Protein AF-0000000076756566 (afdb_homodimer)

Structure (mmCIF, N/CA/C/O backbone):
data_AF-0000000076756566-model_v1
#
loop_
_entity.id
_entity.type
_entity.pdbx_description
1 polymer 'Cu(I)-responsive transcriptional regulator'
#
loop_
_atom_site.group_PDB
_atom_site.id
_atom_site.type_symbol
_atom_site.label_atom_id
_atom_site.label_alt_id
_atom_site.label_comp_id
_atom_site.label_asym_id
_atom_site.label_entity_id
_atom_site.label_seq_id
_atom_site.pdbx_PDB_ins_code
_atom_site.Cartn_x
_atom_site.Cartn_y
_atom_site.Cartn_z
_atom_site.occupancy
_atom_site.B_iso_or_equiv
_atom_site.auth_seq_id
_atom_site.auth_comp_id
_atom_site.auth_asym_id
_atom_site.auth_atom_id
_atom_site.pdbx_PDB_model_num
ATOM 1 N N . MET A 1 1 ? 11.523 35.594 0.842 1 83.88 1 MET A N 1
ATOM 2 C CA . MET A 1 1 ? 10.742 34.562 0.164 1 83.88 1 MET A CA 1
ATOM 3 C C . MET A 1 1 ? 11.648 33.625 -0.613 1 83.88 1 MET A C 1
ATOM 5 O O . MET A 1 1 ? 12.75 34 -1.021 1 83.88 1 MET A O 1
ATOM 9 N N . MET A 1 2 ? 11.312 32.375 -0.542 1 88.62 2 MET A N 1
ATOM 10 C CA . MET A 1 2 ? 12.18 31.344 -1.085 1 88.62 2 MET A CA 1
ATOM 11 C C . MET A 1 2 ? 11.664 30.859 -2.436 1 88.62 2 MET A C 1
ATOM 13 O O . MET A 1 2 ? 10.461 30.922 -2.703 1 88.62 2 MET A O 1
ATOM 17 N N . ASN A 1 3 ? 12.625 30.5 -3.262 1 90.81 3 ASN A N 1
ATOM 18 C CA . ASN A 1 3 ? 12.211 29.797 -4.465 1 90.81 3 ASN A CA 1
ATOM 19 C C . ASN A 1 3 ? 11.953 28.312 -4.18 1 90.81 3 ASN A C 1
ATOM 21 O O . ASN A 1 3 ? 12.109 27.859 -3.047 1 90.81 3 ASN A O 1
ATOM 25 N N . ILE A 1 4 ? 11.57 27.594 -5.301 1 92.31 4 ILE A N 1
ATOM 26 C CA . ILE A 1 4 ? 11.102 26.219 -5.09 1 92.31 4 ILE A CA 1
ATOM 27 C C . ILE A 1 4 ? 12.258 25.344 -4.625 1 92.31 4 ILE A C 1
ATOM 29 O O . ILE A 1 4 ? 12.07 24.438 -3.811 1 92.31 4 ILE A O 1
ATOM 33 N N . SER A 1 5 ? 13.375 25.625 -5.137 1 95.12 5 SER A N 1
ATOM 34 C CA . SER A 1 5 ? 14.531 24.828 -4.742 1 95.12 5 SER A CA 1
ATOM 35 C C . SER A 1 5 ? 14.875 25.047 -3.271 1 95.12 5 SER A C 1
ATOM 37 O O . SER A 1 5 ? 15.195 24.094 -2.561 1 95.12 5 SER A O 1
ATOM 39 N N . GLN A 1 6 ? 14.836 26.172 -2.85 1 95.38 6 GLN A N 1
ATOM 40 C CA . GLN A 1 6 ? 15.086 26.516 -1.451 1 95.38 6 GLN A CA 1
ATOM 41 C C . GLN A 1 6 ? 14 25.938 -0.547 1 95.38 6 GLN A C 1
ATOM 43 O O . GLN A 1 6 ? 14.305 25.391 0.517 1 95.38 6 GLN A O 1
ATOM 48 N N . ALA A 1 7 ? 12.812 26.062 -0.962 1 94.56 7 ALA A N 1
ATOM 49 C CA . ALA A 1 7 ? 11.695 25.5 -0.208 1 94.56 7 ALA A CA 1
ATOM 50 C C . ALA A 1 7 ? 11.828 23.984 -0.07 1 94.56 7 ALA A C 1
ATOM 52 O O . ALA A 1 7 ? 11.539 23.422 0.989 1 94.56 7 ALA A O 1
ATOM 53 N N . ALA A 1 8 ? 12.297 23.344 -1.143 1 96.69 8 ALA A N 1
ATOM 54 C CA . ALA A 1 8 ? 12.516 21.906 -1.129 1 96.69 8 ALA A CA 1
ATOM 55 C C . ALA A 1 8 ? 13.562 21.516 -0.093 1 96.69 8 ALA A C 1
ATOM 57 O O . ALA A 1 8 ? 13.336 20.625 0.734 1 96.69 8 ALA A O 1
ATOM 58 N N . ALA A 1 9 ? 14.617 22.188 -0.07 1 96.31 9 ALA A N 1
ATOM 59 C CA . ALA A 1 9 ? 15.719 21.922 0.854 1 96.31 9 ALA A CA 1
ATOM 60 C C . ALA A 1 9 ? 15.273 22.109 2.301 1 96.31 9 ALA A C 1
ATOM 62 O O . ALA A 1 9 ? 15.602 21.297 3.17 1 96.31 9 ALA A O 1
ATOM 63 N N . GLU A 1 10 ? 14.523 23.078 2.504 1 94.88 10 GLU A N 1
ATOM 64 C CA . GLU A 1 10 ? 14.125 23.422 3.865 1 94.88 10 GLU A CA 1
ATOM 65 C C . GLU A 1 10 ? 13.016 22.5 4.371 1 94.88 10 GLU A C 1
ATOM 67 O O . GLU A 1 10 ? 12.938 22.219 5.566 1 94.88 10 GLU A O 1
ATOM 72 N N . SER A 1 11 ? 12.203 22.078 3.523 1 95.12 11 SER A N 1
ATOM 73 C CA . SER A 1 11 ? 11.039 21.297 3.928 1 95.12 11 SER A CA 1
ATOM 74 C C . SER A 1 11 ? 11.352 19.797 3.91 1 95.12 11 SER A C 1
ATOM 76 O O . SER A 1 11 ? 10.602 19 4.461 1 95.12 11 SER A O 1
ATOM 78 N N . GLY A 1 12 ? 12.398 19.375 3.186 1 95.88 12 GLY A N 1
ATOM 79 C CA . GLY A 1 12 ? 12.727 17.969 3.045 1 95.88 12 GLY A CA 1
ATOM 80 C C . GLY A 1 12 ? 11.93 17.281 1.956 1 95.88 12 GLY A C 1
ATOM 81 O O . GLY A 1 12 ? 11.789 16.047 1.96 1 95.88 12 GLY A O 1
ATOM 82 N N . LEU A 1 13 ? 11.328 18.125 1.08 1 97.31 13 LEU A N 1
ATOM 83 C CA . LEU A 1 13 ? 10.562 17.609 -0.052 1 97.31 13 LEU A CA 1
ATOM 84 C C . LEU A 1 13 ? 11.273 17.906 -1.367 1 97.31 13 LEU A C 1
ATOM 86 O O . LEU A 1 13 ? 12.109 18.797 -1.437 1 97.31 13 LEU A O 1
ATOM 90 N N . SER A 1 14 ? 10.898 17.219 -2.285 1 97.56 14 SER A N 1
ATOM 91 C CA . SER A 1 14 ? 11.398 17.547 -3.613 1 97.56 14 SER A CA 1
ATOM 92 C C . SER A 1 14 ? 10.562 18.656 -4.254 1 97.56 14 SER A C 1
ATOM 94 O O . SER A 1 14 ? 9.414 18.875 -3.867 1 97.56 14 SER A O 1
ATOM 96 N N . ALA A 1 15 ? 11.172 19.281 -5.23 1 95.5 15 ALA A N 1
ATOM 97 C CA . ALA A 1 15 ? 10.43 20.281 -5.996 1 95.5 15 ALA A CA 1
ATOM 98 C C . ALA A 1 15 ? 9.195 19.672 -6.641 1 95.5 15 ALA A C 1
ATOM 100 O O . ALA A 1 15 ? 8.141 20.297 -6.699 1 95.5 15 ALA A O 1
ATOM 101 N N . LYS A 1 16 ? 9.367 18.484 -7.117 1 96.81 16 LYS A N 1
ATOM 102 C CA . LYS A 1 16 ? 8.242 17.781 -7.738 1 96.81 16 LYS A CA 1
ATOM 103 C C . LYS A 1 16 ? 7.102 17.594 -6.746 1 96.81 16 LYS A C 1
ATOM 105 O O . LYS A 1 16 ? 5.934 17.812 -7.078 1 96.81 16 LYS A O 1
ATOM 110 N N . GLN A 1 17 ? 7.469 17.188 -5.605 1 96.69 17 GLN A N 1
ATOM 111 C CA . GLN A 1 17 ? 6.457 16.984 -4.574 1 96.69 17 GLN A CA 1
ATOM 112 C C . GLN A 1 17 ? 5.73 18.281 -4.254 1 96.69 17 GLN A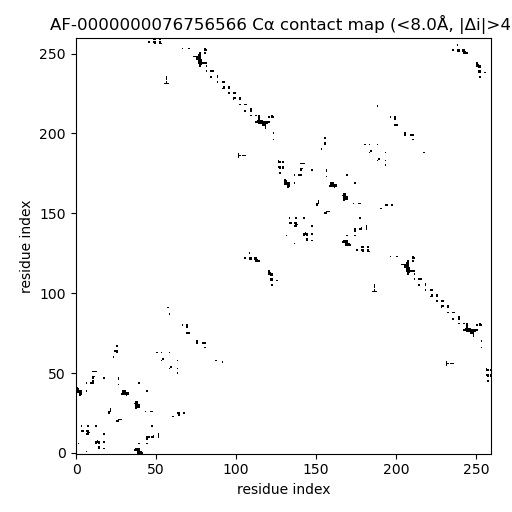 C 1
ATOM 114 O O . GLN A 1 17 ? 4.504 18.297 -4.125 1 96.69 17 GLN A O 1
ATOM 119 N N . ILE A 1 18 ? 6.438 19.297 -4.094 1 95.5 18 ILE A N 1
ATOM 120 C CA . ILE A 1 18 ? 5.863 20.594 -3.779 1 95.5 18 ILE A CA 1
ATOM 121 C C . ILE A 1 18 ? 4.887 21.016 -4.879 1 95.5 18 ILE A C 1
ATOM 123 O O . ILE A 1 18 ? 3.77 21.453 -4.594 1 95.5 18 ILE A O 1
ATOM 127 N N . ARG A 1 19 ? 5.234 20.844 -6.148 1 93 19 ARG A N 1
ATOM 128 C CA . ARG A 1 19 ? 4.367 21.172 -7.273 1 93 19 ARG A CA 1
ATOM 129 C C . ARG A 1 19 ? 3.119 20.297 -7.273 1 93 19 ARG A C 1
ATOM 131 O O . ARG A 1 19 ? 2.025 20.766 -7.594 1 93 19 ARG A O 1
ATOM 138 N N . ASP A 1 20 ? 3.316 19.094 -6.902 1 94.88 20 ASP A N 1
ATOM 139 C CA . ASP A 1 20 ? 2.186 18.172 -6.828 1 94.88 20 ASP A CA 1
ATOM 140 C C . ASP A 1 20 ? 1.179 18.625 -5.773 1 94.88 20 ASP A C 1
ATOM 142 O O . ASP A 1 20 ? -0.032 18.562 -5.996 1 94.88 20 ASP A O 1
ATOM 146 N N . TYR A 1 21 ? 1.755 19.062 -4.641 1 95.38 21 TYR A N 1
ATOM 147 C CA . TYR A 1 21 ? 0.868 19.516 -3.574 1 95.38 21 TYR A CA 1
ATOM 148 C C . TYR A 1 21 ? 0.136 20.781 -3.979 1 95.38 21 TYR A C 1
ATOM 150 O O . TYR A 1 21 ? -1.022 20.984 -3.607 1 95.38 21 TYR A O 1
ATOM 158 N N . GLU A 1 22 ? 0.792 21.641 -4.719 1 91.38 22 GLU A N 1
ATOM 159 C CA . GLU A 1 22 ? 0.146 22.828 -5.258 1 91.38 22 GLU A CA 1
ATOM 160 C C . GLU A 1 22 ? -0.96 22.453 -6.242 1 91.38 22 GLU A C 1
ATOM 162 O O . GLU A 1 22 ? -2.059 23.016 -6.188 1 91.38 22 GLU A O 1
ATOM 167 N N . LYS A 1 23 ? -0.615 21.547 -7.066 1 91.69 23 LYS A N 1
ATOM 168 C CA . LYS A 1 23 ? -1.575 21.094 -8.07 1 91.69 23 LYS A CA 1
ATOM 169 C C . LYS A 1 23 ? -2.828 20.516 -7.41 1 91.69 23 LYS A C 1
ATOM 171 O O . LYS A 1 23 ? -3.936 20.688 -7.926 1 91.69 23 LYS A O 1
ATOM 176 N N . HIS A 1 24 ? -2.684 19.953 -6.227 1 93.81 24 HIS A N 1
ATOM 177 C CA . HIS A 1 24 ? -3.799 19.312 -5.531 1 93.81 24 HIS A CA 1
ATOM 178 C C . HIS A 1 24 ? -4.5 20.312 -4.605 1 93.81 24 HIS A C 1
ATOM 180 O O . HIS A 1 24 ? -5.379 19.922 -3.828 1 93.81 24 HIS A O 1
ATOM 186 N N . GLY A 1 25 ? -4.031 21.516 -4.586 1 91.75 25 GLY A N 1
ATOM 187 C CA . GLY A 1 25 ? -4.715 22.562 -3.865 1 91.75 25 GLY A CA 1
ATOM 188 C C . GLY A 1 25 ? -4.348 22.625 -2.395 1 91.75 25 GLY A C 1
ATOM 189 O O . GLY A 1 25 ? -5.066 23.219 -1.593 1 91.75 25 GLY A O 1
ATOM 190 N N . LEU A 1 26 ? -3.258 22 -2.018 1 94.44 26 LEU A N 1
ATOM 191 C CA . LEU A 1 26 ? -2.875 21.938 -0.611 1 94.44 26 LEU A CA 1
ATOM 192 C C . LEU A 1 26 ? -2.031 23.156 -0.223 1 94.44 26 LEU A C 1
ATOM 194 O O . LEU A 1 26 ? -1.858 23.438 0.963 1 94.44 26 LEU A O 1
ATOM 198 N N . LEU A 1 27 ? -1.466 23.828 -1.231 1 89.38 27 LEU A N 1
ATOM 199 C CA . LEU A 1 27 ? -0.747 25.078 -1.03 1 89.38 27 LEU A CA 1
ATOM 200 C C . LEU A 1 27 ? -1.422 26.219 -1.784 1 89.38 27 LEU A C 1
ATOM 202 O O . LEU A 1 27 ? -1.962 26.016 -2.873 1 89.38 27 LEU A O 1
ATOM 206 N N . ALA A 1 28 ? -1.553 27.312 -1.097 1 77 28 ALA A N 1
ATOM 207 C CA . ALA A 1 28 ? -2.1 28.469 -1.8 1 77 28 ALA A CA 1
ATOM 208 C C . ALA A 1 28 ? -1.213 28.875 -2.975 1 77 28 ALA A C 1
ATOM 210 O O . ALA A 1 28 ? 0.009 28.719 -2.918 1 77 28 ALA A O 1
ATOM 211 N N . PRO A 1 29 ? -2.018 29.188 -4.105 1 66.62 29 PRO A N 1
ATOM 212 C CA . PRO A 1 29 ? -1.178 29.703 -5.188 1 66.62 29 PRO A CA 1
ATOM 213 C C . PRO A 1 29 ? -0.227 30.797 -4.723 1 66.62 29 PRO A C 1
ATOM 215 O O . PRO A 1 29 ? -0.619 31.672 -3.939 1 66.62 29 PRO A O 1
ATOM 218 N N . ALA A 1 30 ? 1.016 30.438 -4.512 1 60.66 30 ALA A N 1
ATOM 219 C CA . ALA A 1 30 ? 2.014 31.406 -4.066 1 60.66 30 ALA A CA 1
ATOM 220 C C . ALA A 1 30 ? 1.948 32.688 -4.895 1 60.66 30 ALA A C 1
ATOM 222 O O . ALA A 1 30 ? 1.526 32.656 -6.055 1 60.66 30 ALA A O 1
ATOM 223 N N . ALA A 1 31 ? 2.191 33.781 -4.168 1 65.44 31 ALA A N 1
ATOM 224 C CA . ALA A 1 31 ? 2.41 35.062 -4.863 1 65.44 31 ALA A CA 1
ATOM 225 C C . ALA A 1 31 ? 3.5 34.938 -5.922 1 65.44 31 ALA A C 1
ATOM 227 O O . ALA A 1 31 ? 4.438 34.125 -5.762 1 65.44 31 ALA A O 1
ATOM 228 N N . ARG A 1 32 ? 3.068 35.125 -7.188 1 67.25 32 ARG A N 1
ATOM 229 C CA . ARG A 1 32 ? 4.055 35.094 -8.266 1 67.25 32 ARG A CA 1
ATOM 230 C C . ARG A 1 32 ? 4.945 36.344 -8.211 1 67.25 32 ARG A C 1
ATOM 232 O O . ARG A 1 32 ? 4.488 37.406 -7.832 1 67.25 32 ARG A O 1
ATOM 239 N N . SER A 1 33 ? 6.188 36.125 -8.211 1 68.56 33 SER A N 1
ATOM 240 C CA . SER A 1 33 ? 7.109 37.25 -8.297 1 68.56 33 SER A CA 1
ATOM 241 C C . SER A 1 33 ? 6.855 38.094 -9.547 1 68.56 33 SER A C 1
ATOM 243 O O . SER A 1 33 ? 6.043 37.719 -10.398 1 68.56 33 SER A O 1
ATOM 245 N N . GLU A 1 34 ? 7.531 39.219 -9.547 1 71.12 34 GLU A N 1
ATOM 246 C CA . GLU A 1 34 ? 7.469 40.094 -10.719 1 71.12 34 GLU A CA 1
ATOM 247 C C . GLU A 1 34 ? 7.844 39.344 -11.992 1 71.12 34 GLU A C 1
ATOM 249 O O . GLU A 1 34 ? 7.316 39.625 -13.062 1 71.12 34 GLU A O 1
ATOM 254 N N . ALA A 1 35 ? 8.672 38.344 -11.828 1 73.94 35 ALA A N 1
ATOM 255 C CA . ALA A 1 35 ? 9.164 37.594 -12.977 1 73.94 35 ALA A CA 1
ATOM 256 C C . ALA A 1 35 ? 8.266 36.406 -13.273 1 73.94 35 ALA A C 1
ATOM 258 O O . ALA A 1 35 ? 8.508 35.656 -14.219 1 73.94 35 ALA A O 1
ATOM 259 N N . GLY A 1 36 ? 7.352 36.188 -12.398 1 75.56 36 GLY A N 1
ATOM 260 C CA . GLY A 1 36 ? 6.371 35.156 -12.672 1 75.56 36 GLY A CA 1
ATOM 261 C C . GLY A 1 36 ? 6.656 33.844 -11.938 1 75.56 36 GLY A C 1
ATOM 262 O O . GLY A 1 36 ? 6.078 32.812 -12.258 1 75.56 36 GLY A O 1
ATOM 263 N N . TYR A 1 37 ? 7.676 34 -11.055 1 79.12 37 TYR A N 1
ATOM 264 C CA . TYR A 1 37 ? 8.008 32.75 -10.344 1 79.12 37 TYR A CA 1
ATOM 265 C C . TYR A 1 37 ? 7.305 32.719 -8.992 1 79.12 37 TYR A C 1
ATOM 267 O O . TYR A 1 37 ? 7.18 33.719 -8.312 1 79.12 37 TYR A O 1
ATOM 275 N N . ARG A 1 38 ? 6.93 31.453 -8.672 1 83.56 38 ARG A N 1
ATOM 276 C CA . ARG A 1 38 ? 6.293 31.281 -7.367 1 83.56 38 ARG A CA 1
ATOM 277 C C . ARG A 1 38 ? 7.297 31.469 -6.238 1 83.56 38 ARG A C 1
ATOM 279 O O . ARG A 1 38 ? 8.453 31.047 -6.348 1 83.56 38 ARG A O 1
ATOM 286 N N . ARG A 1 39 ? 6.859 32.312 -5.211 1 88.75 39 ARG A N 1
ATOM 287 C CA . ARG A 1 39 ? 7.672 32.469 -4.012 1 88.75 39 ARG A CA 1
ATOM 288 C C . ARG A 1 39 ? 6.977 31.875 -2.791 1 88.75 39 ARG A C 1
ATOM 290 O O . ARG A 1 39 ? 5.754 31.953 -2.664 1 88.75 39 ARG A O 1
ATOM 297 N N . TYR A 1 40 ? 7.852 31.297 -1.927 1 92.12 40 TYR A N 1
ATOM 298 C CA . TYR A 1 40 ? 7.359 30.625 -0.729 1 92.12 40 TYR A CA 1
ATOM 299 C C . TYR A 1 40 ? 7.789 31.359 0.529 1 92.12 40 TYR A C 1
ATOM 301 O O . TYR A 1 40 ? 8.977 31.672 0.705 1 92.12 40 TYR A O 1
ATOM 309 N N . GLY A 1 41 ? 6.793 31.672 1.377 1 91 41 GLY A N 1
ATOM 310 C CA . GLY A 1 41 ? 7.078 32.281 2.658 1 91 41 GLY A CA 1
ATOM 311 C C . GLY A 1 41 ? 7.137 31.297 3.807 1 91 41 GLY A C 1
ATOM 312 O O . GLY A 1 41 ? 7.105 30.094 3.59 1 91 41 GLY A O 1
ATOM 313 N N . GLN A 1 42 ? 7.301 31.781 4.992 1 91.62 42 GLN A N 1
ATOM 314 C CA . GLN A 1 42 ? 7.418 30.953 6.184 1 91.62 42 GLN A CA 1
ATOM 315 C C . GLN A 1 42 ? 6.145 30.141 6.414 1 91.62 42 GLN A C 1
ATOM 317 O O . GLN A 1 42 ? 6.203 29 6.871 1 91.62 42 GLN A O 1
ATOM 322 N N . ALA A 1 43 ? 5.074 30.734 6.145 1 90.5 43 ALA A N 1
ATOM 323 C CA . ALA A 1 43 ? 3.805 30.016 6.305 1 90.5 43 ALA A CA 1
ATOM 324 C C . ALA A 1 43 ? 3.711 28.844 5.344 1 90.5 43 ALA A C 1
ATOM 326 O O . ALA A 1 43 ? 3.172 27.781 5.691 1 90.5 43 ALA A O 1
ATOM 327 N N . ASP A 1 44 ? 4.215 29.047 4.145 1 92.12 44 ASP A N 1
ATOM 328 C CA . ASP A 1 44 ? 4.242 27.969 3.166 1 92.12 44 ASP A CA 1
ATOM 329 C C . ASP A 1 44 ? 5.141 26.828 3.635 1 92.12 44 ASP A C 1
ATOM 331 O O . ASP A 1 44 ? 4.801 25.656 3.473 1 92.12 44 ASP A O 1
ATOM 335 N N . LEU A 1 45 ? 6.273 27.188 4.152 1 93.5 45 LEU A N 1
ATOM 336 C CA . LEU A 1 45 ? 7.211 26.188 4.633 1 93.5 45 LEU A CA 1
ATOM 337 C C . LEU A 1 45 ? 6.598 25.375 5.766 1 93.5 45 LEU A C 1
ATOM 339 O O . LEU A 1 45 ? 6.75 24.141 5.812 1 93.5 45 LEU A O 1
ATOM 343 N N . ALA A 1 46 ? 5.973 26.047 6.641 1 93.44 46 ALA A N 1
ATOM 344 C CA . ALA A 1 46 ? 5.305 25.359 7.742 1 93.44 46 ALA A CA 1
ATOM 345 C C . ALA A 1 46 ? 4.25 24.391 7.223 1 93.44 46 ALA A C 1
ATOM 347 O O . ALA A 1 46 ? 4.137 23.266 7.715 1 93.44 46 ALA A O 1
ATOM 348 N N . ARG A 1 47 ? 3.521 24.844 6.27 1 94.75 47 ARG A N 1
ATOM 349 C CA . ARG A 1 47 ? 2.484 24.016 5.664 1 94.75 47 ARG A CA 1
ATOM 350 C C . ARG A 1 47 ? 3.092 22.797 4.973 1 94.75 47 ARG A C 1
ATOM 352 O O . ARG A 1 47 ? 2.574 21.688 5.09 1 94.75 47 ARG A O 1
ATOM 359 N N . LEU A 1 48 ? 4.207 23.016 4.309 1 95.5 48 LEU A N 1
ATOM 360 C CA . LEU A 1 48 ? 4.895 21.922 3.635 1 95.5 48 LEU A CA 1
ATOM 361 C C . LEU A 1 48 ? 5.406 20.906 4.645 1 95.5 48 LEU A C 1
ATOM 363 O O . LEU A 1 48 ? 5.316 19.688 4.406 1 95.5 48 LEU A O 1
ATOM 367 N N . ARG A 1 49 ? 5.918 21.297 5.742 1 95.94 49 ARG A N 1
ATOM 368 C CA . ARG A 1 49 ? 6.375 20.375 6.785 1 95.94 49 ARG A CA 1
ATOM 369 C C . ARG A 1 49 ? 5.207 19.594 7.371 1 95.94 49 ARG A C 1
ATOM 371 O O . ARG A 1 49 ? 5.332 18.391 7.633 1 95.94 49 ARG A O 1
ATOM 378 N N . PHE A 1 50 ? 4.129 20.328 7.527 1 96.38 50 PHE A N 1
ATOM 379 C CA . PHE A 1 50 ? 2.912 19.672 8 1 96.38 50 PHE A CA 1
ATOM 380 C C . PHE A 1 50 ? 2.486 18.562 7.051 1 96.38 50 PHE A C 1
ATOM 382 O O . PHE A 1 50 ? 2.229 17.438 7.48 1 96.38 50 PHE A O 1
ATOM 389 N N . ILE A 1 51 ? 2.449 18.828 5.777 1 96.94 51 ILE A N 1
ATOM 390 C CA . ILE A 1 51 ? 2.039 17.875 4.754 1 96.94 51 ILE A CA 1
ATOM 391 C C . ILE A 1 51 ? 3.004 16.688 4.738 1 96.94 51 ILE A C 1
ATOM 393 O O . ILE A 1 51 ? 2.578 15.539 4.68 1 96.94 51 ILE A O 1
ATOM 397 N N . ARG A 1 52 ? 4.273 16.984 4.797 1 96.88 52 ARG A N 1
ATOM 398 C CA . ARG A 1 52 ? 5.285 15.938 4.801 1 96.88 52 ARG A CA 1
ATOM 399 C C . ARG A 1 52 ? 5.078 14.977 5.969 1 96.88 52 ARG A C 1
ATOM 401 O O . ARG A 1 52 ? 5.09 13.758 5.789 1 96.88 52 ARG A O 1
ATOM 408 N N . HIS A 1 53 ? 4.855 15.539 7.145 1 96.75 53 HIS A N 1
ATOM 409 C CA . HIS A 1 53 ? 4.676 14.719 8.336 1 96.75 53 HIS A CA 1
ATOM 410 C C . HIS A 1 53 ? 3.381 13.922 8.258 1 96.75 53 HIS A C 1
ATOM 412 O O . HIS A 1 53 ? 3.352 12.742 8.617 1 96.75 53 HIS A O 1
ATOM 418 N N . ALA A 1 54 ? 2.363 14.539 7.801 1 97.81 54 ALA A N 1
ATOM 419 C CA . ALA A 1 54 ? 1.087 13.852 7.625 1 97.81 54 ALA A CA 1
ATOM 420 C C . ALA A 1 54 ? 1.227 12.664 6.672 1 97.81 54 ALA A C 1
ATOM 422 O O . ALA A 1 54 ? 0.682 11.586 6.926 1 97.81 54 ALA A O 1
ATOM 423 N N . ARG A 1 55 ? 2.021 12.875 5.617 1 97 55 ARG A N 1
ATOM 424 C CA . ARG A 1 55 ? 2.279 11.797 4.664 1 97 55 ARG A CA 1
ATOM 425 C C . ARG A 1 55 ? 3.082 10.672 5.316 1 97 55 ARG A C 1
ATOM 427 O O . ARG A 1 55 ? 2.848 9.492 5.039 1 97 55 ARG A O 1
ATOM 434 N N . GLU A 1 56 ? 3.943 11.055 6.121 1 96.81 56 GLU A N 1
ATOM 435 C CA . GLU A 1 56 ? 4.797 10.07 6.777 1 96.81 56 GLU A CA 1
ATOM 436 C C . GLU A 1 56 ? 3.98 9.133 7.664 1 96.81 56 GLU A C 1
ATOM 438 O O . GLU A 1 56 ? 4.32 7.957 7.816 1 96.81 56 GLU A O 1
ATOM 443 N N . VAL A 1 57 ? 2.857 9.742 8.18 1 97.81 57 VAL A N 1
ATOM 444 C CA . VAL A 1 57 ? 2.045 8.906 9.055 1 97.81 57 VAL A CA 1
ATOM 445 C C . VAL A 1 57 ? 0.843 8.367 8.281 1 97.81 57 VAL A C 1
ATOM 447 O O . VAL A 1 57 ? -0.113 7.867 8.875 1 97.81 57 VAL A O 1
ATOM 450 N N . GLY A 1 58 ? 0.763 8.555 7.035 1 97.69 58 GLY A N 1
ATOM 451 C CA . GLY A 1 58 ? -0.056 7.707 6.184 1 97.69 58 GLY A CA 1
ATOM 452 C C . GLY A 1 58 ? -1.309 8.398 5.68 1 97.69 58 GLY A C 1
ATOM 453 O O . GLY A 1 58 ? -2.148 7.781 5.027 1 97.69 58 GLY A O 1
ATOM 454 N N . PHE A 1 59 ? -1.467 9.672 5.941 1 98.06 59 PHE A N 1
ATOM 455 C CA . PHE A 1 59 ? -2.666 10.328 5.438 1 98.06 59 PHE A CA 1
ATOM 456 C C . PHE A 1 59 ? -2.611 10.469 3.92 1 98.06 59 PHE A C 1
ATOM 458 O O . PHE A 1 59 ? -1.554 10.758 3.355 1 98.06 59 PHE A O 1
ATOM 465 N N . SER A 1 60 ? -3.795 10.312 3.355 1 97.12 60 SER A N 1
ATOM 466 C CA . SER A 1 60 ? -3.928 10.586 1.928 1 97.12 60 SER A CA 1
ATOM 467 C C . SER A 1 60 ? -4.016 12.078 1.653 1 97.12 60 SER A C 1
ATOM 469 O O . SER A 1 60 ? -4.25 12.875 2.568 1 97.12 60 SER A O 1
ATOM 471 N N . LEU A 1 61 ? -3.891 12.438 0.382 1 96.44 61 LEU A N 1
ATOM 472 C CA . LEU A 1 61 ? -3.938 13.852 0.03 1 96.44 61 LEU A CA 1
ATOM 473 C C . LEU A 1 61 ? -5.297 14.453 0.363 1 96.44 61 LEU A C 1
ATOM 475 O O . LEU A 1 61 ? -5.379 15.539 0.941 1 96.44 61 LEU A O 1
ATOM 479 N N . PRO A 1 62 ? -6.406 13.695 0.109 1 96.25 62 PRO A N 1
ATOM 480 C CA . PRO A 1 62 ? -7.707 14.242 0.505 1 96.25 62 PRO A CA 1
ATOM 481 C C . PRO A 1 62 ? -7.84 14.414 2.018 1 96.25 62 PRO A C 1
ATOM 483 O O . PRO A 1 62 ? -8.367 15.422 2.484 1 96.25 62 PRO A O 1
ATOM 486 N N . GLN A 1 63 ? -7.324 13.492 2.781 1 96.5 63 GLN A N 1
ATOM 487 C CA . GLN A 1 63 ? -7.355 13.578 4.238 1 96.5 63 GLN A CA 1
ATOM 488 C C . GLN A 1 63 ? -6.52 14.758 4.73 1 96.5 63 GLN A C 1
ATOM 490 O O . GLN A 1 63 ? -6.914 15.453 5.668 1 96.5 63 GLN A O 1
ATOM 495 N N . ILE A 1 64 ? -5.391 14.961 4.121 1 97.25 64 ILE A N 1
ATOM 496 C CA . ILE A 1 64 ? -4.527 16.078 4.496 1 97.25 64 ILE A CA 1
ATOM 497 C C . ILE A 1 64 ? -5.242 17.406 4.211 1 97.25 64 ILE A C 1
ATOM 499 O O . ILE A 1 64 ? -5.168 18.328 5.012 1 97.25 64 ILE A O 1
ATOM 503 N N . GLY A 1 65 ? -5.953 17.469 3.076 1 95.88 65 GLY A N 1
ATOM 504 C CA . GLY A 1 65 ? -6.766 18.641 2.795 1 95.88 65 GLY A CA 1
ATOM 505 C C . GLY A 1 65 ? -7.781 18.938 3.883 1 95.88 65 GLY A C 1
ATOM 506 O O . GLY A 1 65 ? -7.961 20.078 4.273 1 95.88 65 GLY A O 1
ATOM 507 N N . GLN A 1 66 ? -8.391 17.875 4.359 1 95.5 66 GLN A N 1
ATOM 508 C CA . GLN A 1 66 ? -9.352 18.016 5.441 1 95.5 66 GLN A CA 1
ATOM 509 C C . GLN A 1 66 ? -8.68 18.531 6.711 1 95.5 66 GLN A C 1
ATOM 511 O O . GLN A 1 66 ? -9.203 19.422 7.379 1 95.5 66 GLN A O 1
ATOM 516 N N . LEU A 1 67 ? -7.512 17.984 7.039 1 95.44 67 LEU A N 1
ATOM 517 C CA . LEU A 1 67 ? -6.773 18.391 8.227 1 95.44 67 LEU A CA 1
ATOM 518 C C . LEU A 1 67 ? -6.359 19.859 8.141 1 95.44 67 LEU A C 1
ATOM 520 O O . LEU A 1 67 ? -6.473 20.609 9.117 1 95.44 67 LEU A O 1
ATOM 524 N N . LEU A 1 68 ? -5.902 20.297 6.996 1 94.19 68 LEU A N 1
ATOM 525 C CA . LEU A 1 68 ? -5.488 21.672 6.785 1 94.19 68 LEU A CA 1
ATOM 526 C C . LEU A 1 68 ? -6.672 22.625 6.926 1 94.19 68 LEU A C 1
ATOM 528 O O . LEU A 1 68 ? -6.531 23.719 7.48 1 94.19 68 LEU A O 1
ATOM 532 N N . SER A 1 69 ? -7.812 22.172 6.395 1 92.56 69 SER A N 1
ATOM 533 C CA . SER A 1 69 ? -9.023 22.984 6.539 1 92.56 69 SER A CA 1
ATOM 534 C C . SER A 1 69 ? -9.406 23.141 8 1 92.56 69 SER A C 1
ATOM 536 O O . SER A 1 69 ? -9.773 24.234 8.438 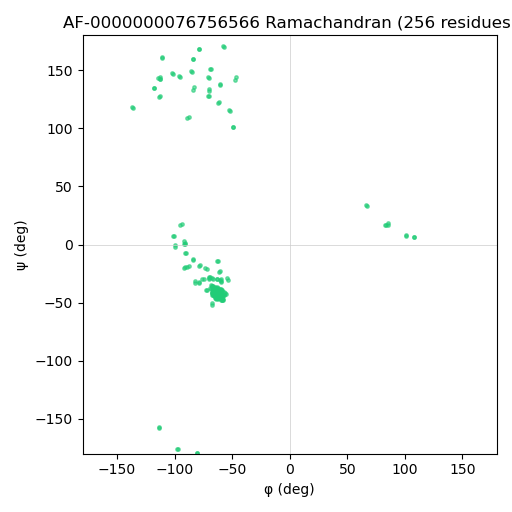1 92.56 69 SER A O 1
ATOM 538 N N . LEU A 1 70 ? -9.25 22.141 8.758 1 90.5 70 LEU A N 1
ATOM 539 C CA . LEU A 1 70 ? -9.562 22.188 10.188 1 90.5 70 LEU A CA 1
ATOM 540 C C . LEU A 1 70 ? -8.523 23 10.938 1 90.5 70 LEU A C 1
ATOM 542 O O . LEU A 1 70 ? -8.867 23.75 11.859 1 90.5 70 LEU A O 1
ATOM 546 N N . GLN A 1 71 ? -7.297 22.875 10.578 1 88.31 71 GLN A N 1
ATOM 547 C CA . GLN A 1 71 ? -6.207 23.625 11.203 1 88.31 71 GLN A CA 1
ATOM 548 C C . GLN A 1 71 ? -6.422 25.125 11.062 1 88.31 71 GLN A C 1
ATOM 550 O O . GLN A 1 71 ? -6.09 25.891 11.969 1 88.31 71 GLN A O 1
ATOM 555 N N . HIS A 1 72 ? -7.039 25.531 9.984 1 84.44 72 HIS A N 1
ATOM 556 C CA . HIS A 1 72 ? -7.18 26.953 9.695 1 84.44 72 HIS A CA 1
ATOM 557 C C . HIS A 1 72 ? -8.562 27.453 10.078 1 84.44 72 HIS A C 1
ATOM 559 O O . HIS A 1 72 ? -8.875 28.641 9.867 1 84.44 72 HIS A O 1
ATOM 565 N N . ASN A 1 73 ? -9.375 26.594 10.578 1 84 73 ASN A N 1
ATOM 566 C CA . ASN A 1 73 ? -10.695 26.984 11.039 1 84 73 ASN A CA 1
ATOM 567 C C . ASN A 1 73 ? -10.68 27.406 12.508 1 84 73 ASN A C 1
ATOM 569 O O . ASN A 1 73 ? -10.516 26.562 13.391 1 84 73 ASN A O 1
ATOM 573 N N . PRO A 1 74 ? -10.852 28.688 12.703 1 79 74 PRO A N 1
ATOM 574 C CA . PRO A 1 74 ? -10.836 29.156 14.094 1 79 74 PRO A CA 1
ATOM 575 C C . PRO A 1 74 ? -11.938 28.516 14.938 1 79 74 PRO A C 1
ATOM 577 O O . PRO A 1 74 ? -11.844 28.5 16.172 1 79 74 PRO A O 1
ATOM 580 N N . GLN A 1 75 ? -12.977 28.047 14.352 1 81.5 75 GLN A N 1
ATOM 581 C CA . GLN A 1 75 ? -14.086 27.438 15.07 1 81.5 75 GLN A CA 1
ATOM 582 C C . GLN A 1 75 ? -13.938 25.922 15.125 1 81.5 75 GLN A C 1
ATOM 584 O O . GLN A 1 75 ? -14.852 25.219 15.57 1 81.5 75 GLN A O 1
ATOM 589 N N . ARG A 1 76 ? -12.766 25.562 14.852 1 80.25 76 ARG A N 1
ATOM 590 C CA . ARG A 1 76 ? -12.578 24.109 14.82 1 80.25 76 ARG A CA 1
ATOM 591 C C . ARG A 1 76 ? -12.703 23.516 16.219 1 80.25 76 ARG A C 1
ATOM 593 O O . ARG A 1 76 ? -12.453 24.188 17.219 1 80.25 76 ARG A O 1
ATOM 600 N N . THR A 1 77 ? -13.156 22.234 16.141 1 86.88 77 THR A N 1
ATOM 601 C CA . THR A 1 77 ? -13.156 21.438 17.359 1 86.88 77 THR A CA 1
ATOM 602 C C . THR A 1 77 ? -12.141 20.297 17.266 1 86.88 77 THR A C 1
ATOM 604 O O . THR A 1 77 ? -11.891 19.781 16.188 1 86.88 77 THR A O 1
ATOM 607 N N . SER A 1 78 ? -11.5 20.031 18.375 1 90.75 78 SER A N 1
ATOM 608 C CA . SER A 1 78 ? -10.594 18.891 18.391 1 90.75 78 SER A CA 1
ATOM 609 C C . SER A 1 78 ? -11.344 17.578 18.141 1 90.75 78 SER A C 1
ATOM 611 O O . SER A 1 78 ? -10.742 16.594 17.719 1 90.75 78 SER A O 1
ATOM 613 N N . ARG A 1 79 ? -12.656 17.688 18.266 1 93.19 79 ARG A N 1
ATOM 614 C CA . ARG A 1 79 ? -13.5 16.516 18.047 1 93.19 79 ARG A CA 1
ATOM 615 C C . ARG A 1 79 ? -13.453 16.062 16.594 1 93.19 79 ARG A C 1
ATOM 617 O O . ARG A 1 79 ? -13.352 14.867 16.312 1 93.19 79 ARG A O 1
ATOM 624 N N . GLU A 1 80 ? -13.508 16.938 15.703 1 93.38 80 GLU A N 1
ATOM 625 C CA . GLU A 1 80 ? -13.5 16.609 14.281 1 93.38 80 GLU A CA 1
ATOM 626 C C . GLU A 1 80 ? -12.164 16.016 13.867 1 93.38 80 GLU A C 1
ATOM 628 O O . GLU A 1 80 ? -12.125 15.023 13.133 1 93.38 80 GLU A O 1
ATOM 633 N N . VAL A 1 81 ? -11.117 16.547 14.375 1 94.62 81 VAL A N 1
ATOM 634 C CA . VAL A 1 81 ? -9.781 16.047 14.07 1 94.62 81 VAL A CA 1
ATOM 635 C C . VAL A 1 81 ? -9.609 14.648 14.648 1 94.62 81 VAL A C 1
ATOM 637 O O . VAL A 1 81 ? -9.094 13.75 13.977 1 94.62 81 VAL A O 1
ATOM 640 N N . LYS A 1 82 ? -10.078 14.508 15.828 1 96.62 82 LYS A N 1
ATOM 641 C CA . LYS A 1 82 ? -9.961 13.219 16.5 1 96.62 82 LYS A CA 1
ATOM 642 C C . LYS A 1 82 ? -10.734 12.133 15.758 1 96.62 82 LYS A C 1
ATOM 644 O O . LYS A 1 82 ? -10.25 11.008 15.602 1 96.62 82 LYS A O 1
ATOM 649 N N . THR A 1 83 ? -11.867 12.469 15.305 1 96.31 83 THR A N 1
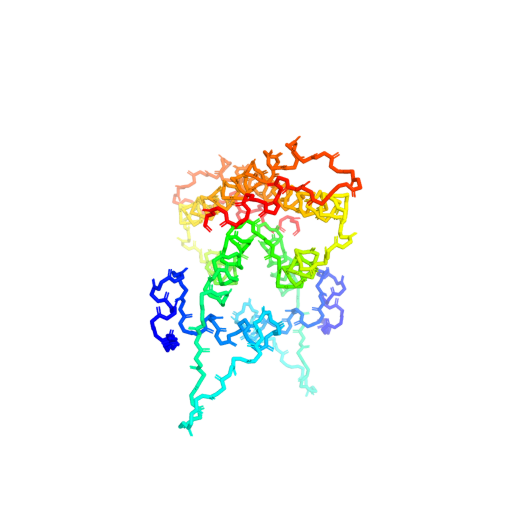ATOM 650 C CA . THR A 1 83 ? -12.695 11.523 14.562 1 96.31 83 THR A CA 1
ATOM 651 C C . THR A 1 83 ? -12.016 11.117 13.258 1 96.31 83 THR A C 1
ATOM 653 O O . THR A 1 83 ? -11.953 9.938 12.922 1 96.31 83 THR A O 1
ATOM 656 N N . LEU A 1 84 ? -11.508 12.078 12.531 1 96.31 84 LEU A N 1
ATOM 657 C CA . LEU A 1 84 ? -10.789 11.82 11.281 1 96.31 84 LEU A CA 1
ATOM 658 C C . LEU A 1 84 ? -9.578 10.922 11.531 1 96.31 84 LEU A C 1
ATOM 660 O O . LEU A 1 84 ? -9.328 9.977 10.781 1 96.31 84 LEU A O 1
ATOM 664 N N . THR A 1 85 ? -8.852 11.18 12.594 1 97.75 85 THR A N 1
ATOM 665 C CA . THR A 1 85 ? -7.648 10.422 12.93 1 97.75 85 THR A CA 1
ATOM 666 C C . THR A 1 85 ? -8 9 13.336 1 97.75 85 THR A C 1
ATOM 668 O O . THR A 1 85 ? -7.309 8.047 12.953 1 97.75 85 THR A O 1
ATOM 671 N N . ALA A 1 86 ? -9.094 8.852 14.055 1 98.25 86 ALA A N 1
ATOM 672 C CA . ALA A 1 86 ? -9.547 7.52 14.461 1 98.25 86 ALA A CA 1
ATOM 673 C C . ALA A 1 86 ? -9.883 6.664 13.242 1 98.25 86 ALA A C 1
ATOM 675 O O . ALA A 1 86 ? -9.547 5.477 13.195 1 98.25 86 ALA A O 1
ATOM 676 N N . ARG A 1 87 ? -10.539 7.262 12.344 1 98.25 87 ARG A N 1
ATOM 677 C CA . ARG A 1 87 ? -10.883 6.551 11.109 1 98.25 87 ARG A CA 1
ATOM 678 C C . ARG A 1 87 ? -9.625 6.129 10.359 1 98.25 87 ARG A C 1
ATOM 680 O O . ARG A 1 87 ? -9.547 5.008 9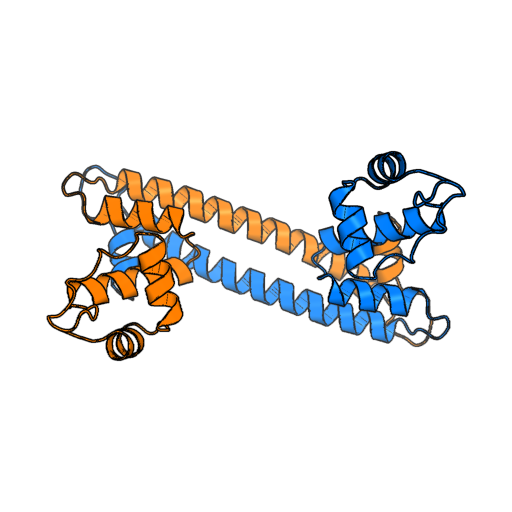.852 1 98.25 87 ARG A O 1
ATOM 687 N N . HIS A 1 88 ? -8.68 6.988 10.305 1 98.38 88 HIS A N 1
ATOM 688 C CA . HIS A 1 88 ? -7.418 6.699 9.633 1 98.38 88 HIS A CA 1
ATOM 689 C C . HIS A 1 88 ? -6.652 5.586 10.336 1 98.38 88 HIS A C 1
ATOM 691 O O . HIS A 1 88 ? -6.121 4.684 9.688 1 98.38 88 HIS A O 1
ATOM 697 N N . ILE A 1 89 ? -6.645 5.598 11.625 1 98.69 89 ILE A N 1
ATOM 698 C CA . ILE A 1 89 ? -6.008 4.539 12.398 1 98.69 89 ILE A CA 1
ATOM 699 C C . ILE A 1 89 ? -6.676 3.201 12.094 1 98.69 89 ILE A C 1
ATOM 701 O O . ILE A 1 89 ? -5.992 2.199 11.859 1 98.69 89 ILE A O 1
ATOM 705 N N . ALA A 1 90 ? -7.973 3.215 12.047 1 98.75 90 ALA A N 1
ATOM 706 C CA . ALA A 1 90 ? -8.719 1.99 11.766 1 98.75 90 ALA A CA 1
ATOM 707 C C . ALA A 1 90 ? -8.375 1.45 10.383 1 98.75 90 ALA A C 1
ATOM 709 O O . ALA A 1 90 ? -8.25 0.238 10.195 1 98.75 90 ALA A O 1
ATOM 710 N N . GLU A 1 91 ? -8.25 2.346 9.445 1 98.56 91 GLU A N 1
ATOM 711 C CA . GLU A 1 91 ? -7.879 1.949 8.094 1 98.56 91 GLU A CA 1
ATOM 712 C C . GLU A 1 91 ? -6.484 1.326 8.062 1 98.56 91 GLU A C 1
ATOM 714 O O . GLU A 1 91 ? -6.27 0.309 7.402 1 98.56 91 GLU A O 1
ATOM 719 N N . LEU A 1 92 ? -5.523 1.909 8.766 1 98.69 92 LEU A N 1
ATOM 720 C CA . LEU A 1 92 ? -4.164 1.379 8.836 1 98.69 92 LEU A CA 1
ATOM 721 C C . LEU A 1 92 ? -4.148 0.014 9.516 1 98.69 92 LEU A C 1
ATOM 723 O O . LEU A 1 92 ? -3.447 -0.897 9.07 1 98.69 92 LEU A O 1
ATOM 727 N N . GLU A 1 93 ? -4.949 -0.119 10.555 1 98.81 93 GLU A N 1
ATOM 728 C CA . GLU A 1 93 ? -5.008 -1.382 11.281 1 98.81 93 GLU A CA 1
ATOM 729 C C . GLU A 1 93 ? -5.609 -2.49 10.422 1 98.81 93 GLU A C 1
ATOM 731 O O . GLU A 1 93 ? -5.164 -3.639 10.484 1 98.81 93 GLU A O 1
ATOM 736 N N . ALA A 1 94 ? -6.602 -2.133 9.68 1 98.69 94 ALA A N 1
ATOM 737 C CA . ALA A 1 94 ? -7.18 -3.107 8.758 1 98.69 94 ALA A CA 1
ATOM 738 C C . ALA A 1 94 ? -6.156 -3.559 7.723 1 98.69 94 ALA A C 1
ATOM 740 O O . ALA A 1 94 ? -6.094 -4.742 7.375 1 98.69 94 ALA A O 1
ATOM 741 N N . LYS A 1 95 ? -5.379 -2.672 7.266 1 98.56 95 LYS A N 1
ATOM 742 C CA . LYS A 1 95 ? -4.312 -3.004 6.324 1 98.56 95 LYS A CA 1
ATOM 743 C C . LYS A 1 95 ? -3.275 -3.92 6.969 1 98.56 95 LYS A C 1
ATOM 745 O O . LYS A 1 95 ? -2.83 -4.891 6.355 1 98.56 95 LYS A O 1
ATOM 750 N N . ILE A 1 96 ? -2.879 -3.582 8.148 1 98.81 96 ILE A N 1
ATOM 751 C CA . ILE A 1 96 ? -1.907 -4.387 8.883 1 98.81 96 ILE A CA 1
ATOM 752 C C . ILE A 1 96 ? -2.428 -5.812 9.039 1 98.81 96 ILE A C 1
ATOM 754 O O . ILE A 1 96 ? -1.698 -6.777 8.797 1 98.81 96 ILE A O 1
ATOM 758 N N . GLU A 1 97 ? -3.668 -5.891 9.359 1 98.81 97 GLU A N 1
ATOM 759 C CA . GLU A 1 97 ? -4.27 -7.211 9.547 1 98.81 97 GLU A CA 1
ATOM 760 C C . GLU A 1 97 ? -4.258 -8.008 8.25 1 98.81 97 GLU A C 1
ATOM 762 O O . GLU A 1 97 ? -3.965 -9.211 8.258 1 98.81 97 GLU A O 1
ATOM 767 N N . ARG A 1 98 ? -4.59 -7.367 7.25 1 98.5 98 ARG A N 1
ATOM 768 C CA . ARG A 1 98 ? -4.578 -8.031 5.949 1 98.5 98 ARG A CA 1
ATOM 769 C C . ARG A 1 98 ? -3.176 -8.523 5.602 1 98.5 98 ARG A C 1
ATOM 771 O O . ARG A 1 98 ? -3.002 -9.664 5.172 1 98.5 98 ARG A O 1
ATOM 778 N N . LEU A 1 99 ? -2.178 -7.73 5.793 1 98.62 99 LEU A N 1
ATOM 779 C CA . LEU A 1 99 ? -0.795 -8.086 5.496 1 98.62 99 LEU A CA 1
ATOM 780 C C . LEU A 1 99 ? -0.329 -9.242 6.383 1 98.62 99 LEU A C 1
ATOM 782 O O . LEU A 1 99 ? 0.379 -10.133 5.918 1 98.62 99 LEU A O 1
ATOM 786 N N . GLN A 1 100 ? -0.768 -9.172 7.594 1 98.81 100 GLN A N 1
ATOM 787 C CA . GLN A 1 100 ? -0.407 -10.242 8.508 1 98.81 100 GLN A CA 1
ATOM 788 C C . GLN A 1 100 ? -1.018 -11.57 8.07 1 98.81 100 GLN A C 1
ATOM 790 O O . GLN A 1 100 ? -0.401 -12.625 8.227 1 98.81 100 GLN A O 1
ATOM 795 N N . GLY A 1 101 ? -2.209 -11.484 7.562 1 98.56 101 GLY A N 1
ATOM 796 C CA . GLY A 1 101 ? -2.818 -12.68 6.996 1 98.56 101 GLY A CA 1
ATOM 797 C C . GLY A 1 101 ? -2.039 -13.242 5.82 1 98.56 101 GLY A C 1
ATOM 798 O O . GLY A 1 101 ? -1.862 -14.461 5.719 1 98.56 101 GLY A O 1
ATOM 799 N N . MET A 1 102 ? -1.564 -12.438 4.961 1 98.06 102 MET A N 1
ATOM 800 C CA . MET A 1 102 ? -0.752 -12.852 3.822 1 98.06 102 MET A CA 1
ATOM 801 C C . MET A 1 102 ? 0.538 -13.516 4.289 1 98.06 102 MET A C 1
ATOM 803 O O . MET A 1 102 ? 0.909 -14.586 3.791 1 98.06 102 MET A O 1
ATOM 807 N N . VAL A 1 103 ? 1.188 -12.906 5.25 1 98.69 103 VAL A N 1
ATOM 808 C CA . VAL A 1 103 ? 2.447 -13.422 5.773 1 98.69 103 VAL A CA 1
ATOM 809 C C . VAL A 1 103 ? 2.219 -14.805 6.391 1 98.69 103 VAL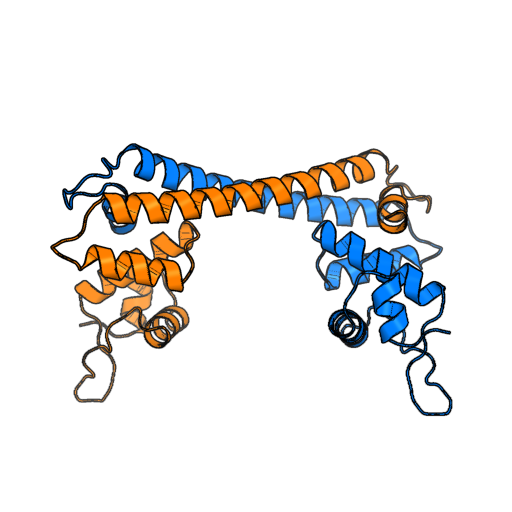 A C 1
ATOM 811 O O . VAL A 1 103 ? 3.002 -15.727 6.164 1 98.69 103 VAL A O 1
ATOM 814 N N . ALA A 1 104 ? 1.164 -14.906 7.148 1 98.56 104 ALA A N 1
ATOM 815 C CA . ALA A 1 104 ? 0.875 -16.188 7.805 1 98.56 104 ALA A CA 1
ATOM 816 C C . ALA A 1 104 ? 0.686 -17.297 6.781 1 98.56 104 ALA A C 1
ATOM 818 O O . ALA A 1 104 ? 1.201 -18.406 6.957 1 98.56 104 ALA A O 1
ATOM 819 N N . GLU A 1 105 ? -0.044 -17 5.77 1 97.38 105 GLU A N 1
ATOM 820 C CA . GLU A 1 105 ? -0.28 -17.984 4.723 1 97.38 105 GLU A CA 1
ATOM 821 C C . GLU A 1 105 ? 1.019 -18.359 4.016 1 97.38 105 GLU A C 1
ATOM 823 O O . GLU A 1 105 ? 1.319 -19.547 3.842 1 97.38 105 GLU A O 1
ATOM 828 N N . LEU A 1 106 ? 1.83 -17.453 3.668 1 97.88 106 LEU A N 1
ATOM 829 C CA . LEU A 1 106 ? 3.1 -17.672 2.982 1 97.88 106 LEU A CA 1
ATOM 830 C C . LEU A 1 106 ? 4.066 -18.438 3.873 1 97.88 106 LEU A C 1
ATOM 832 O O . LEU A 1 106 ? 4.785 -19.328 3.396 1 97.88 106 LEU A O 1
ATOM 836 N N . GLN A 1 107 ? 4.043 -18.078 5.137 1 98.31 107 GLN A N 1
ATOM 837 C CA . GLN A 1 107 ? 4.949 -18.734 6.078 1 98.31 107 GLN A CA 1
ATOM 838 C C . GLN A 1 107 ? 4.609 -20.219 6.23 1 98.31 107 GLN A C 1
ATOM 840 O O . GLN A 1 107 ? 5.508 -21.047 6.348 1 98.31 107 GLN A O 1
ATOM 845 N N . ARG A 1 108 ? 3.344 -20.469 6.258 1 97.44 108 ARG A N 1
ATOM 846 C CA . ARG A 1 108 ? 2.922 -21.859 6.332 1 97.44 108 ARG A CA 1
ATOM 847 C C . ARG A 1 108 ? 3.471 -22.672 5.156 1 97.44 108 ARG A C 1
ATOM 849 O O . ARG A 1 108 ? 4.051 -23.734 5.344 1 97.44 108 ARG A O 1
ATOM 856 N N . TRP A 1 109 ? 3.334 -22.141 3.951 1 96.25 109 TRP A N 1
ATOM 857 C CA . TRP A 1 109 ? 3.842 -22.812 2.758 1 96.25 109 TRP A CA 1
ATOM 858 C C . TRP A 1 109 ? 5.367 -22.859 2.771 1 96.25 109 TRP A C 1
ATOM 860 O O . TRP A 1 109 ? 5.961 -23.891 2.447 1 96.25 109 TRP A O 1
ATOM 870 N N . HIS A 1 110 ? 5.953 -21.75 3.184 1 96.62 110 HIS A N 1
ATOM 871 C CA . HIS A 1 110 ? 7.406 -21.656 3.244 1 96.62 110 HIS A CA 1
ATOM 872 C C . HIS A 1 110 ? 7.992 -22.703 4.176 1 96.62 110 HIS A C 1
ATOM 874 O O . HIS A 1 110 ? 8.977 -23.359 3.836 1 96.62 110 HIS A O 1
ATOM 880 N N . ASP A 1 111 ? 7.367 -22.875 5.285 1 96.69 111 ASP A N 1
ATOM 881 C CA . ASP A 1 111 ? 7.855 -23.812 6.293 1 96.69 111 ASP A CA 1
ATOM 882 C C . ASP A 1 111 ? 7.691 -25.25 5.82 1 96.69 111 ASP A C 1
ATOM 884 O O . ASP A 1 111 ? 8.477 -26.125 6.195 1 96.69 111 ASP A O 1
ATOM 888 N N . ALA A 1 112 ? 6.715 -25.516 4.996 1 95.56 112 ALA A N 1
ATOM 889 C CA . ALA A 1 112 ? 6.434 -26.859 4.5 1 95.56 112 ALA A CA 1
ATOM 890 C C . ALA A 1 112 ? 7.297 -27.203 3.287 1 95.56 112 ALA A C 1
ATOM 892 O O . ALA A 1 112 ? 7.355 -28.344 2.857 1 95.56 112 ALA A O 1
ATOM 893 N N . CYS A 1 113 ? 7.922 -26.219 2.73 1 95.44 113 CYS A N 1
ATOM 894 C CA . CYS A 1 113 ? 8.758 -26.422 1.553 1 95.44 113 CYS A CA 1
ATOM 895 C C . CYS A 1 113 ? 10.156 -26.891 1.947 1 95.44 113 CYS A C 1
ATOM 897 O O . CYS A 1 113 ? 10.805 -26.266 2.797 1 95.44 113 CYS A O 1
ATOM 899 N N . ALA A 1 114 ? 10.703 -27.844 1.305 1 91.19 114 ALA A N 1
ATOM 900 C CA . ALA A 1 114 ? 11.992 -28.438 1.651 1 91.19 114 ALA A CA 1
ATOM 901 C C . ALA A 1 114 ? 13.141 -27.531 1.222 1 91.19 114 ALA A C 1
ATOM 903 O O . ALA A 1 114 ? 14.203 -27.516 1.852 1 91.19 114 ALA A O 1
ATOM 904 N N . GLY A 1 115 ? 12.859 -26.781 0.152 1 90 115 GLY A N 1
ATOM 905 C CA . GLY A 1 115 ? 13.891 -25.891 -0.325 1 90 115 GLY A CA 1
ATOM 906 C C . GLY A 1 115 ? 15.109 -26.609 -0.868 1 90 115 GLY A C 1
ATOM 907 O O . GLY A 1 115 ? 16.25 -26.203 -0.616 1 90 115 GLY A O 1
ATOM 908 N N . ASP A 1 116 ? 14.859 -27.719 -1.457 1 89.88 116 ASP A N 1
ATOM 909 C CA . ASP A 1 116 ? 15.969 -28.531 -1.95 1 89.88 116 ASP A CA 1
ATOM 910 C C . ASP A 1 116 ? 15.961 -28.594 -3.475 1 89.88 116 ASP A C 1
ATOM 912 O O . ASP A 1 116 ? 15.492 -27.672 -4.141 1 89.88 116 ASP A O 1
ATOM 916 N N . ASP A 1 117 ? 16.625 -29.688 -4.016 1 87.94 117 ASP A N 1
ATOM 917 C CA . ASP A 1 117 ? 16.797 -29.75 -5.461 1 87.94 117 ASP A CA 1
ATOM 918 C C . ASP A 1 117 ? 15.641 -30.5 -6.121 1 87.94 117 ASP A C 1
ATOM 920 O O . ASP A 1 117 ? 15.633 -30.688 -7.34 1 87.94 117 ASP A O 1
ATOM 924 N N . CYS A 1 118 ? 14.719 -30.875 -5.293 1 84.12 118 CYS A N 1
ATOM 925 C CA . CYS A 1 118 ? 13.539 -31.547 -5.832 1 84.12 118 CYS A CA 1
ATOM 926 C C . CYS A 1 118 ? 12.492 -30.516 -6.273 1 84.12 118 CYS A C 1
ATOM 928 O O . CYS A 1 118 ? 12.375 -29.453 -5.68 1 84.12 118 CYS A O 1
ATOM 930 N N . PRO A 1 119 ? 11.789 -30.891 -7.23 1 84.12 119 PRO A N 1
ATOM 931 C CA . PRO A 1 119 ? 10.836 -29.922 -7.777 1 84.12 119 PRO A CA 1
ATOM 932 C C . PRO A 1 119 ? 9.57 -29.797 -6.934 1 84.12 119 PRO A C 1
ATOM 934 O O . PRO A 1 119 ? 8.805 -28.844 -7.09 1 84.12 119 PRO A O 1
ATOM 937 N N . ASP A 1 120 ? 9.352 -30.781 -6.113 1 86 120 ASP A N 1
ATOM 938 C CA . ASP A 1 120 ? 8.172 -30.688 -5.254 1 86 120 ASP A CA 1
ATOM 939 C C . ASP A 1 120 ? 8.266 -29.469 -4.332 1 86 120 ASP A C 1
ATOM 941 O O . ASP A 1 120 ? 9.227 -29.328 -3.572 1 86 120 ASP A O 1
ATOM 945 N N . CYS A 1 121 ? 7.375 -28.656 -4.395 1 92.56 121 CYS A N 1
ATOM 946 C CA . CYS A 1 121 ? 7.395 -27.375 -3.691 1 92.56 121 CYS A CA 1
ATOM 947 C C . CYS A 1 121 ? 6.039 -27.078 -3.057 1 92.56 121 CYS A C 1
ATOM 949 O O . CYS A 1 121 ? 5.055 -26.859 -3.762 1 92.56 121 CYS A O 1
ATOM 951 N N . ALA A 1 122 ? 5.984 -26.953 -1.768 1 93 122 ALA A N 1
ATOM 952 C CA . ALA A 1 122 ? 4.75 -26.688 -1.034 1 93 122 ALA A CA 1
ATOM 953 C C . ALA A 1 122 ? 4.207 -25.297 -1.35 1 93 122 ALA A C 1
ATOM 955 O O . ALA A 1 122 ? 2.994 -25.062 -1.289 1 93 122 ALA A O 1
ATOM 956 N N . ILE A 1 123 ? 5.008 -24.344 -1.666 1 94.44 123 ILE A N 1
ATOM 957 C CA . ILE A 1 123 ? 4.609 -22.984 -1.978 1 94.44 123 ILE A CA 1
ATOM 958 C C . ILE A 1 123 ? 3.822 -22.953 -3.285 1 94.44 123 ILE A C 1
ATOM 960 O O . ILE A 1 123 ? 2.717 -22.406 -3.34 1 94.44 123 ILE A O 1
ATOM 964 N N . LEU A 1 124 ? 4.398 -23.562 -4.277 1 93.62 124 LEU A N 1
ATOM 965 C CA . LEU A 1 124 ? 3.707 -23.625 -5.559 1 93.62 124 LEU A CA 1
ATOM 966 C C . LEU A 1 124 ? 2.404 -24.406 -5.434 1 93.62 124 LEU A C 1
ATOM 968 O O . LEU A 1 124 ? 1.388 -24.031 -6.02 1 93.62 124 LEU A O 1
ATOM 972 N N . ALA A 1 125 ? 2.438 -25.5 -4.656 1 92.75 125 ALA A N 1
ATOM 973 C CA . ALA A 1 125 ? 1.227 -26.281 -4.434 1 92.75 125 ALA A CA 1
ATOM 974 C C . ALA A 1 125 ? 0.149 -25.453 -3.75 1 92.75 125 ALA A C 1
ATOM 976 O O . ALA A 1 125 ? -1.03 -25.531 -4.102 1 92.75 125 ALA A O 1
ATOM 977 N N . GLY A 1 126 ? 0.531 -24.656 -2.762 1 93.75 126 GLY A N 1
ATOM 978 C CA . GLY A 1 126 ? -0.404 -23.766 -2.086 1 93.75 126 GLY A CA 1
ATOM 979 C C . GLY A 1 126 ? -1.024 -22.734 -3.012 1 93.75 126 GLY A C 1
ATOM 980 O O . GLY A 1 126 ? -2.227 -22.469 -2.941 1 93.75 126 GLY A O 1
ATOM 981 N N . LEU A 1 127 ? -0.248 -22.203 -3.875 1 93.56 127 LEU A N 1
ATOM 982 C CA . LEU A 1 127 ? -0.715 -21.172 -4.809 1 93.56 127 LEU A CA 1
ATOM 983 C C . LEU A 1 127 ? -1.66 -21.781 -5.844 1 93.56 127 LEU A C 1
ATOM 985 O O . LEU A 1 127 ? -2.551 -21.094 -6.348 1 93.56 127 LEU A O 1
ATOM 989 N N . GLU A 1 128 ? -1.515 -23.031 -6.152 1 91.75 128 GLU A N 1
ATOM 990 C CA . GLU A 1 128 ? -2.326 -23.703 -7.16 1 91.75 128 GLU A CA 1
ATOM 991 C C . GLU A 1 128 ? -3.666 -24.156 -6.578 1 91.75 128 GLU A C 1
ATOM 993 O O . GLU A 1 128 ? -4.641 -24.328 -7.316 1 91.75 128 GLU A O 1
ATOM 998 N N . GLU A 1 129 ? -3.756 -24.516 -5.293 1 80.69 129 GLU A N 1
ATOM 999 C CA . GLU A 1 129 ? -4.934 -25.125 -4.672 1 80.69 129 GLU A CA 1
ATOM 1000 C C . GLU A 1 129 ? -6.043 -24.094 -4.477 1 80.69 129 GLU A C 1
ATOM 1002 O O . GLU A 1 129 ? -7.223 -24.453 -4.438 1 80.69 129 GLU A O 1
ATOM 1007 N N . ARG A 1 130 ? -5.703 -22.891 -4.477 1 69.75 130 ARG A N 1
ATOM 1008 C CA . ARG A 1 130 ? -6.777 -21.938 -4.23 1 69.75 130 ARG A CA 1
ATOM 1009 C C . ARG A 1 130 ? -7.223 -21.266 -5.527 1 69.75 130 ARG A C 1
ATOM 1011 O O . ARG A 1 130 ? -6.426 -21.109 -6.457 1 69.75 130 ARG A O 1
ATOM 1018 N N . MET B 1 1 ? -13.203 -24.5 -25.297 1 84 1 MET B N 1
ATOM 1019 C CA . MET B 1 1 ? -12.453 -23.266 -25.031 1 84 1 MET B CA 1
ATOM 1020 C C . MET B 1 1 ? -13.398 -22.125 -24.672 1 84 1 MET B C 1
ATOM 1022 O O . MET B 1 1 ? -14.562 -22.125 -25.062 1 84 1 MET B O 1
ATOM 1026 N N . MET B 1 2 ? -12.977 -21.359 -23.734 1 88.5 2 MET B N 1
ATOM 1027 C CA . MET B 1 2 ? -13.844 -20.328 -23.156 1 88.5 2 MET B CA 1
ATOM 1028 C C . MET B 1 2 ? -13.492 -18.953 -23.719 1 88.5 2 MET B C 1
ATOM 1030 O O . MET B 1 2 ? -12.352 -18.703 -24.094 1 88.5 2 MET B O 1
ATOM 1034 N N . ASN B 1 3 ? -14.539 -18.156 -23.828 1 90.62 3 ASN B N 1
ATOM 1035 C CA . ASN B 1 3 ? -14.25 -16.75 -24.094 1 90.62 3 ASN B CA 1
ATOM 1036 C C . ASN B 1 3 ? -13.867 -16 -22.828 1 90.62 3 ASN B C 1
ATOM 1038 O O . ASN B 1 3 ? -13.836 -16.594 -21.734 1 90.62 3 ASN B O 1
ATOM 1042 N N . ILE B 1 4 ? -13.594 -14.648 -23.016 1 92.19 4 ILE B N 1
ATOM 1043 C CA . ILE B 1 4 ? -13.008 -13.906 -21.906 1 92.19 4 ILE B CA 1
ATOM 1044 C C . ILE B 1 4 ? -14.031 -13.773 -20.781 1 92.19 4 ILE B C 1
ATOM 1046 O O . ILE B 1 4 ? -13.68 -13.805 -19.609 1 92.19 4 ILE B O 1
ATOM 1050 N N . SER B 1 5 ? -15.234 -13.641 -21.172 1 95 5 SER B N 1
ATOM 1051 C CA . SER B 1 5 ? -16.266 -13.508 -20.156 1 95 5 SER B CA 1
ATOM 1052 C C . SER B 1 5 ? -16.422 -14.789 -19.344 1 95 5 SER B C 1
ATOM 1054 O O . SER B 1 5 ? -16.578 -14.75 -18.125 1 95 5 SER B O 1
ATOM 1056 N N . GLN B 1 6 ? -16.391 -15.844 -19.938 1 95.25 6 GLN B N 1
ATOM 1057 C CA . GLN B 1 6 ? -16.453 -17.141 -19.281 1 95.25 6 GLN B CA 1
ATOM 1058 C C . GLN B 1 6 ? -15.227 -17.391 -18.422 1 95.25 6 GLN B C 1
ATOM 1060 O O . GLN B 1 6 ? -15.344 -17.875 -17.297 1 95.25 6 GLN B O 1
ATOM 1065 N N . ALA B 1 7 ? -14.109 -17.078 -18.953 1 94.5 7 ALA B N 1
ATOM 1066 C CA . ALA B 1 7 ? -12.867 -17.219 -18.203 1 94.5 7 ALA B CA 1
ATOM 1067 C C . ALA B 1 7 ? -12.891 -16.359 -16.938 1 94.5 7 ALA B C 1
ATOM 1069 O O . ALA B 1 7 ? -12.422 -16.797 -15.875 1 94.5 7 ALA B O 1
ATOM 1070 N N . ALA B 1 8 ? -13.461 -15.172 -17.047 1 96.56 8 ALA B N 1
ATOM 1071 C CA . ALA B 1 8 ? -13.578 -14.266 -15.906 1 96.56 8 ALA B CA 1
ATOM 1072 C C . ALA B 1 8 ? -14.445 -14.875 -14.812 1 96.56 8 ALA B C 1
ATOM 1074 O O . ALA B 1 8 ? -14.047 -14.922 -13.641 1 96.56 8 ALA B O 1
ATOM 1075 N N . ALA B 1 9 ? -15.523 -15.398 -15.18 1 96.25 9 ALA B N 1
ATOM 1076 C CA . ALA B 1 9 ? -16.469 -16 -14.234 1 96.25 9 ALA B CA 1
ATOM 1077 C C . ALA B 1 9 ? -15.836 -17.203 -13.539 1 96.25 9 ALA B C 1
ATOM 1079 O O . ALA B 1 9 ? -15.984 -17.375 -12.32 1 96.25 9 ALA B O 1
ATOM 1080 N N . GLU B 1 10 ? -15.125 -17.922 -14.25 1 94.88 10 GLU B N 1
ATOM 1081 C CA . GLU B 1 10 ? -14.57 -19.156 -13.711 1 94.88 10 GLU B CA 1
ATOM 1082 C C . GLU B 1 10 ? -13.344 -18.875 -12.844 1 94.88 10 GLU B C 1
ATOM 1084 O O . GLU B 1 10 ? -13.078 -19.609 -11.883 1 94.88 10 GLU B O 1
ATOM 1089 N N . SER B 1 11 ? -12.617 -17.906 -13.164 1 95.12 11 SER B N 1
ATOM 1090 C CA . SER B 1 11 ? -11.367 -17.641 -12.461 1 95.12 11 SER B CA 1
ATOM 1091 C C . SER B 1 11 ? -11.586 -16.688 -11.289 1 95.12 11 SER B C 1
ATOM 1093 O O . SER B 1 11 ? -10.719 -16.547 -10.43 1 95.12 11 SER B O 1
ATOM 1095 N N . GLY B 1 12 ? -12.703 -15.938 -11.281 1 95.88 12 GLY B N 1
ATOM 1096 C CA . GLY B 1 12 ? -12.953 -14.945 -10.25 1 95.88 12 GLY B CA 1
ATOM 1097 C C . GLY B 1 12 ? -12.273 -13.617 -10.516 1 95.88 12 GLY B C 1
ATOM 1098 O O . GLY B 1 12 ? -12.055 -12.828 -9.594 1 95.88 12 GLY B O 1
ATOM 1099 N N . LEU B 1 13 ? -11.859 -13.438 -11.797 1 97.31 13 LEU B N 1
ATOM 1100 C CA . LEU B 1 13 ? -11.227 -12.195 -12.227 1 97.31 13 LEU B CA 1
ATOM 1101 C C . LEU B 1 13 ? -12.133 -11.422 -13.172 1 97.31 13 LEU B C 1
ATOM 1103 O O . LEU B 1 13 ? -13.031 -12 -13.797 1 97.31 13 LEU B O 1
ATOM 1107 N N . SER B 1 14 ? -11.852 -10.25 -13.273 1 97.5 14 SER B N 1
ATOM 1108 C CA . SER B 1 14 ? -12.555 -9.484 -14.297 1 97.5 14 SER B CA 1
ATOM 1109 C C . SER B 1 14 ? -11.883 -9.648 -15.664 1 97.5 14 SER B C 1
ATOM 1111 O O . SER B 1 14 ? -10.711 -10.008 -15.742 1 97.5 14 SER B O 1
ATOM 1113 N N . ALA B 1 15 ? -12.664 -9.359 -16.688 1 95.31 15 ALA B N 1
ATOM 1114 C CA . ALA B 1 15 ? -12.102 -9.359 -18.031 1 95.31 15 ALA B CA 1
ATOM 1115 C C . ALA B 1 15 ? -10.93 -8.391 -18.125 1 95.31 15 ALA B C 1
ATOM 1117 O O . ALA B 1 15 ? -9.93 -8.68 -18.797 1 95.31 15 ALA B O 1
ATOM 1118 N N . LYS B 1 16 ? -11.102 -7.266 -17.5 1 96.69 16 LYS B N 1
ATOM 1119 C CA . LYS B 1 16 ? -10.031 -6.273 -17.516 1 96.69 16 LYS B CA 1
ATOM 1120 C C . LYS B 1 16 ? -8.75 -6.828 -16.891 1 96.69 16 LYS B C 1
ATOM 1122 O O . LYS B 1 16 ? -7.66 -6.648 -17.453 1 96.69 16 LYS B O 1
ATOM 1127 N N . GLN B 1 17 ? -8.914 -7.477 -15.812 1 96.69 17 GLN B N 1
ATOM 1128 C CA . GLN B 1 17 ? -7.758 -8.062 -15.148 1 96.69 17 GLN B CA 1
ATOM 1129 C C . GLN B 1 17 ? -7.078 -9.094 -16.047 1 96.69 17 GLN B C 1
ATOM 1131 O O . GLN B 1 17 ? -5.848 -9.125 -16.141 1 96.69 17 GLN B O 1
ATOM 1136 N N . ILE B 1 18 ? -7.824 -9.906 -16.625 1 95.38 18 ILE B N 1
ATOM 1137 C CA . ILE B 1 18 ? -7.293 -10.938 -17.5 1 95.38 18 ILE B CA 1
ATOM 1138 C C . ILE B 1 18 ? -6.508 -10.297 -18.641 1 95.38 18 ILE B C 1
ATOM 1140 O O . ILE B 1 18 ? -5.395 -10.719 -18.953 1 95.38 18 ILE B O 1
ATOM 1144 N N . ARG B 1 19 ? -7.027 -9.25 -19.281 1 92.81 19 ARG B N 1
ATOM 1145 C CA . ARG B 1 19 ? -6.352 -8.539 -20.359 1 92.81 19 ARG B CA 1
ATOM 1146 C C . ARG B 1 19 ? -5.059 -7.891 -19.859 1 92.81 19 ARG B C 1
ATOM 1148 O O . ARG B 1 19 ? -4.055 -7.875 -20.562 1 92.81 19 ARG B O 1
ATOM 1155 N N . ASP B 1 20 ? -5.117 -7.43 -18.672 1 94.75 20 ASP B N 1
ATOM 1156 C CA . ASP B 1 20 ? -3.932 -6.82 -18.078 1 94.75 20 ASP B CA 1
ATOM 1157 C C . ASP B 1 20 ? -2.816 -7.852 -17.906 1 94.75 20 ASP B C 1
ATOM 1159 O O . ASP B 1 20 ? -1.649 -7.559 -18.172 1 94.75 20 ASP B O 1
ATOM 1163 N N . TYR B 1 21 ? -3.248 -9.031 -17.453 1 95.25 21 TYR B N 1
ATOM 1164 C CA . TYR B 1 21 ? -2.252 -10.078 -17.25 1 95.25 21 TYR B CA 1
ATOM 1165 C C . TYR B 1 21 ? -1.668 -10.531 -18.578 1 95.25 21 TYR B C 1
ATOM 1167 O O . TYR B 1 21 ? -0.483 -10.867 -18.656 1 95.25 21 TYR B O 1
ATOM 1175 N N . GLU B 1 22 ? -2.477 -10.555 -19.594 1 91.38 22 GLU B N 1
ATOM 1176 C CA . GLU B 1 22 ? -1.989 -10.867 -20.938 1 91.38 22 GLU B CA 1
ATOM 1177 C C . GLU B 1 22 ? -1.008 -9.805 -21.438 1 91.38 22 GLU B C 1
ATOM 1179 O O . GLU B 1 22 ? 0.048 -10.133 -21.969 1 91.38 22 GLU B O 1
ATOM 1184 N N . LYS B 1 23 ? -1.412 -8.609 -21.188 1 91.44 23 LYS B N 1
ATOM 1185 C CA . LYS B 1 23 ? -0.572 -7.488 -21.609 1 91.44 23 LYS B CA 1
ATOM 1186 C C . LYS B 1 23 ? 0.795 -7.547 -20.938 1 91.44 23 LYS B C 1
ATOM 1188 O O . LYS B 1 23 ? 1.807 -7.18 -21.531 1 91.44 23 LYS B O 1
ATOM 1193 N N . HIS B 1 24 ? 0.859 -8.094 -19.734 1 93.62 24 HIS B N 1
ATOM 1194 C CA . HIS B 1 24 ? 2.1 -8.156 -18.969 1 93.62 24 HIS B CA 1
ATOM 1195 C C . HIS B 1 24 ? 2.857 -9.445 -19.25 1 93.62 24 HIS B C 1
ATOM 1197 O O . HIS B 1 24 ? 3.852 -9.742 -18.578 1 93.62 24 HIS B O 1
ATOM 1203 N N . GLY B 1 25 ? 2.316 -10.266 -20.094 1 91.56 25 GLY B N 1
ATOM 1204 C CA . GLY B 1 25 ? 3.023 -11.453 -20.547 1 91.56 25 GLY B CA 1
ATOM 1205 C C . GLY B 1 25 ? 2.861 -12.633 -19.609 1 91.56 25 GLY B C 1
ATOM 1206 O O . GLY B 1 25 ? 3.648 -13.586 -19.656 1 91.56 25 GLY B O 1
ATOM 1207 N N . LEU B 1 26 ? 1.867 -12.602 -18.766 1 94.25 26 LEU B N 1
ATOM 1208 C CA . LEU B 1 26 ? 1.687 -13.656 -17.766 1 94.25 26 LEU B CA 1
ATOM 1209 C C . LEU B 1 26 ? 0.825 -14.781 -18.344 1 94.25 26 LEU B C 1
ATOM 1211 O O . LEU B 1 26 ? 0.799 -15.883 -17.781 1 94.25 26 LEU B O 1
ATOM 1215 N N . LEU B 1 27 ? 0.091 -14.469 -19.391 1 89.25 27 LEU B N 1
ATOM 1216 C CA . LEU B 1 27 ? -0.674 -15.469 -20.125 1 89.25 27 LEU B CA 1
ATOM 1217 C C . LEU B 1 27 ? -0.188 -15.578 -21.562 1 89.25 27 LEU B C 1
ATOM 1219 O O . LEU B 1 27 ? 0.212 -14.578 -22.172 1 89.25 27 LEU B O 1
ATOM 1223 N N . ALA B 1 28 ? -0.038 -16.797 -22 1 76.88 28 ALA B N 1
ATOM 1224 C CA . ALA B 1 28 ? 0.333 -16.953 -23.406 1 76.88 28 ALA B CA 1
ATOM 1225 C C . ALA B 1 28 ? -0.728 -16.359 -24.328 1 76.88 28 ALA B C 1
ATOM 1227 O O . ALA B 1 28 ? -1.918 -16.375 -24 1 76.88 28 ALA B O 1
ATOM 1228 N N . PRO B 1 29 ? -0.123 -15.664 -25.375 1 66.38 29 PRO B N 1
ATOM 1229 C CA . PRO B 1 29 ? -1.13 -15.211 -26.344 1 66.38 29 PRO B CA 1
ATOM 1230 C C . PRO B 1 29 ? -2.084 -16.328 -26.766 1 66.38 29 PRO B C 1
ATOM 1232 O O . PRO B 1 29 ? -1.652 -17.453 -27 1 66.38 29 PRO B O 1
ATOM 1235 N N . ALA B 1 30 ? -3.238 -16.312 -26.188 1 60.44 30 ALA B N 1
ATOM 1236 C CA . ALA B 1 30 ? -4.23 -17.328 -26.516 1 60.44 30 ALA B CA 1
ATOM 1237 C C . ALA B 1 30 ? -4.359 -17.5 -28.016 1 60.44 30 ALA B C 1
ATOM 1239 O O . ALA B 1 30 ? -4.098 -16.578 -28.781 1 60.44 30 ALA B O 1
ATOM 1240 N N . ALA B 1 31 ? -4.535 -18.812 -28.391 1 65.56 31 ALA B N 1
ATOM 1241 C CA . ALA B 1 31 ? -4.922 -19.109 -29.766 1 65.56 31 ALA B CA 1
ATOM 1242 C C . ALA B 1 31 ? -6.152 -18.297 -30.172 1 65.56 31 ALA B C 1
ATOM 1244 O O . ALA B 1 31 ? -7.02 -18.016 -29.344 1 65.56 31 ALA B O 1
ATOM 1245 N N . ARG B 1 32 ? -5.918 -17.406 -31.156 1 67.06 32 ARG B N 1
ATOM 1246 C CA . ARG B 1 32 ? -7.047 -16.625 -31.672 1 67.06 32 ARG B CA 1
ATOM 1247 C C . ARG B 1 32 ? -7.996 -17.516 -32.469 1 67.06 32 ARG B C 1
ATOM 1249 O O . ARG B 1 32 ? -7.559 -18.469 -33.125 1 67.06 32 ARG B O 1
ATOM 1256 N N . SER B 1 33 ? -9.219 -17.469 -32.125 1 68.44 33 SER B N 1
ATOM 1257 C CA . SER B 1 33 ? -10.211 -18.188 -32.938 1 68.44 33 SER B CA 1
ATOM 1258 C C . SER B 1 33 ? -10.188 -17.719 -34.375 1 68.44 33 SER B C 1
ATOM 1260 O O . SER B 1 33 ? -9.484 -16.766 -34.719 1 68.44 33 SER B O 1
ATOM 1262 N N . GLU B 1 34 ? -10.938 -18.484 -35.188 1 70.56 34 GLU B N 1
ATOM 1263 C CA . GLU B 1 34 ? -11.102 -18.141 -36.594 1 70.56 34 GLU B CA 1
ATOM 1264 C C . GLU B 1 34 ? -11.602 -16.703 -36.75 1 70.56 34 GLU B C 1
ATOM 1266 O O . GLU B 1 34 ? -11.258 -16.016 -37.719 1 70.56 34 GLU B O 1
ATOM 1271 N N . ALA B 1 35 ? -12.367 -16.25 -35.781 1 74.62 35 ALA B N 1
ATOM 1272 C CA . ALA B 1 35 ? -12.969 -14.922 -35.844 1 74.62 35 ALA B CA 1
ATOM 1273 C C . ALA B 1 35 ? -12.047 -13.875 -35.219 1 74.62 35 ALA B C 1
ATOM 1275 O O . ALA B 1 35 ? -12.367 -12.68 -35.219 1 74.62 35 ALA B O 1
ATOM 1276 N N . GLY B 1 36 ? -10.992 -14.352 -34.625 1 75 36 GLY B N 1
ATOM 1277 C CA . GLY B 1 36 ? -9.992 -13.414 -34.125 1 75 36 GLY B CA 1
ATOM 1278 C C . GLY B 1 36 ? -10.094 -13.188 -32.625 1 75 36 GLY B C 1
ATOM 1279 O O . GLY B 1 36 ? -9.508 -12.242 -32.094 1 75 36 GLY B O 1
ATOM 1280 N N . TYR B 1 37 ? -11 -14.055 -32.062 1 79 37 TYR B N 1
ATOM 1281 C CA . TYR B 1 37 ? -11.156 -13.852 -30.625 1 79 37 TYR B CA 1
ATOM 1282 C C . TYR B 1 37 ? -10.258 -14.805 -29.844 1 79 37 TYR B C 1
ATOM 1284 O O . TYR B 1 37 ? -10.086 -15.969 -30.219 1 79 37 TYR B O 1
ATOM 1292 N N . ARG B 1 38 ? -9.75 -14.234 -28.719 1 83.5 38 ARG B N 1
ATOM 1293 C CA . ARG B 1 38 ? -8.93 -15.078 -27.875 1 83.5 38 ARG B CA 1
ATOM 1294 C C . ARG B 1 38 ? -9.773 -16.141 -27.172 1 83.5 38 ARG B C 1
ATOM 1296 O O . ARG B 1 38 ? -10.906 -15.867 -26.766 1 83.5 38 ARG B O 1
ATOM 1303 N N . ARG B 1 39 ? -9.242 -17.422 -27.219 1 88.69 39 ARG B N 1
ATOM 1304 C CA . ARG B 1 39 ? -9.891 -18.5 -26.484 1 88.69 39 ARG B CA 1
ATOM 1305 C C . ARG B 1 39 ? -8.992 -19.016 -25.359 1 88.69 39 ARG B C 1
ATOM 1307 O O . ARG B 1 39 ? -7.77 -19.078 -25.516 1 88.69 39 ARG B O 1
ATOM 1314 N N . TYR B 1 40 ? -9.695 -19.359 -24.25 1 92 40 TYR B N 1
ATOM 1315 C CA . TYR B 1 40 ? -9 -19.812 -23.047 1 92 40 TYR B CA 1
ATOM 1316 C C . TYR B 1 40 ? -9.289 -21.281 -22.781 1 92 40 TYR B C 1
ATOM 1318 O O . TYR B 1 40 ? -10.453 -21.688 -22.734 1 92 40 TYR B O 1
ATOM 1326 N N . GLY B 1 41 ? -8.203 -22.062 -22.609 1 90.81 41 GLY B N 1
ATOM 1327 C CA . GLY B 1 41 ? -8.344 -23.469 -22.25 1 90.81 41 GLY B CA 1
ATOM 1328 C C . GLY B 1 41 ? -8.18 -23.719 -20.766 1 90.81 41 GLY B C 1
ATOM 1329 O O . GLY B 1 41 ? -8.094 -22.766 -19.969 1 90.81 41 GLY B O 1
ATOM 1330 N N . GLN B 1 42 ? -8.203 -24.953 -20.375 1 91.44 42 GLN B N 1
ATOM 1331 C CA . GLN B 1 42 ? -8.094 -25.344 -18.969 1 91.44 42 GLN B CA 1
ATOM 1332 C C . GLN B 1 42 ? -6.754 -24.906 -18.391 1 91.44 42 GLN B C 1
ATOM 1334 O O . GLN B 1 42 ? -6.676 -24.531 -17.219 1 91.44 42 GLN B O 1
ATOM 1339 N N . ALA B 1 43 ? -5.777 -25 -19.141 1 90.38 43 ALA B N 1
ATOM 1340 C CA . ALA B 1 43 ? -4.457 -24.578 -18.672 1 90.38 43 ALA B CA 1
ATOM 1341 C C . ALA B 1 43 ? -4.426 -23.078 -18.391 1 90.38 43 ALA B C 1
ATOM 1343 O O . ALA B 1 43 ? -3.775 -22.641 -17.438 1 90.38 43 ALA B O 1
ATOM 1344 N N . ASP B 1 44 ? -5.109 -22.328 -19.234 1 92 44 ASP B N 1
ATOM 1345 C CA . ASP B 1 44 ? -5.203 -20.891 -19.016 1 92 44 ASP B CA 1
ATOM 1346 C C . ASP B 1 44 ? -5.953 -20.578 -17.734 1 92 44 ASP B C 1
ATOM 1348 O O . ASP B 1 44 ? -5.559 -19.688 -16.984 1 92 44 ASP B O 1
ATOM 1352 N N . LEU B 1 45 ? -7.016 -21.297 -17.516 1 93.44 45 LEU B N 1
ATOM 1353 C CA . LEU B 1 45 ? -7.809 -21.078 -16.312 1 93.44 45 LEU B CA 1
ATOM 1354 C C . LEU B 1 45 ? -6.988 -21.375 -15.062 1 93.44 45 LEU B C 1
ATOM 1356 O O . LEU B 1 45 ? -7.055 -20.641 -14.078 1 93.44 45 LEU B O 1
ATOM 1360 N N . ALA B 1 46 ? -6.301 -22.438 -15.117 1 93.31 46 ALA B N 1
ATOM 1361 C CA . ALA B 1 46 ? -5.438 -22.797 -13.992 1 93.31 46 ALA B CA 1
ATOM 1362 C C . ALA B 1 46 ? -4.406 -21.703 -13.727 1 93.31 46 ALA B C 1
ATOM 1364 O O . ALA B 1 46 ? -4.148 -21.359 -12.57 1 93.31 46 ALA B O 1
ATOM 1365 N N . ARG B 1 47 ? -3.85 -21.219 -14.773 1 94.62 47 ARG B N 1
ATOM 1366 C CA . ARG B 1 47 ? -2.857 -20.156 -14.664 1 94.62 47 ARG B CA 1
ATOM 1367 C C . ARG B 1 47 ? -3.477 -18.875 -14.086 1 94.62 47 ARG B C 1
ATOM 1369 O O . ARG B 1 47 ? -2.875 -18.219 -13.234 1 94.62 47 ARG B O 1
ATOM 1376 N N . LEU B 1 48 ? -4.688 -18.594 -14.508 1 95.44 48 LEU B N 1
ATOM 1377 C CA . LEU B 1 48 ? -5.391 -17.422 -14 1 95.44 48 LEU B CA 1
ATOM 1378 C C . LEU B 1 48 ? -5.688 -17.578 -12.516 1 95.44 48 LEU B C 1
ATOM 1380 O O . LEU B 1 48 ? -5.547 -16.609 -11.75 1 95.44 48 LEU B O 1
ATOM 1384 N N . ARG B 1 49 ? -6.055 -18.688 -12.055 1 95.88 49 ARG B N 1
ATOM 1385 C CA . ARG B 1 49 ? -6.301 -18.938 -10.633 1 95.88 49 ARG B CA 1
ATOM 1386 C C . ARG B 1 49 ? -5.016 -18.797 -9.828 1 95.88 49 ARG B C 1
ATOM 1388 O O . ARG B 1 49 ? -5.023 -18.25 -8.727 1 95.88 49 ARG B O 1
ATOM 1395 N N . PHE B 1 50 ? -3.979 -19.312 -10.445 1 96.38 50 PHE B N 1
ATOM 1396 C CA . PHE B 1 50 ? -2.666 -19.188 -9.82 1 96.38 50 PHE B CA 1
ATOM 1397 C C . PHE B 1 50 ? -2.305 -17.719 -9.625 1 96.38 50 PHE B C 1
ATOM 1399 O O . PHE B 1 50 ? -1.918 -17.312 -8.523 1 96.38 50 PHE B O 1
ATOM 1406 N N . ILE B 1 51 ? -2.467 -16.906 -10.641 1 96.94 51 ILE B N 1
ATOM 1407 C CA . ILE B 1 51 ? -2.143 -15.492 -10.602 1 96.94 51 ILE B CA 1
ATOM 1408 C C . ILE B 1 51 ? -3.021 -14.781 -9.578 1 96.94 51 ILE B C 1
ATOM 1410 O O . ILE B 1 51 ? -2.535 -13.969 -8.789 1 96.94 51 ILE B O 1
ATOM 1414 N N . ARG B 1 52 ? -4.289 -15.102 -9.578 1 96.88 52 ARG B N 1
ATOM 1415 C CA . ARG B 1 52 ? -5.219 -14.5 -8.625 1 96.88 52 ARG B CA 1
ATOM 1416 C C . ARG B 1 52 ? -4.789 -14.773 -7.191 1 96.88 52 ARG B C 1
ATOM 1418 O O . ARG B 1 52 ? -4.75 -13.852 -6.367 1 96.88 52 ARG B O 1
ATOM 1425 N N . HIS B 1 53 ? -4.438 -16.016 -6.922 1 96.75 53 HIS B N 1
ATOM 1426 C CA . HIS B 1 53 ? -4.043 -16.391 -5.566 1 96.75 53 HIS B CA 1
ATOM 1427 C C . HIS B 1 53 ? -2.721 -15.734 -5.18 1 96.75 53 HIS B C 1
ATOM 1429 O O . HIS B 1 53 ? -2.566 -15.258 -4.055 1 96.75 53 HIS B O 1
ATOM 1435 N N . ALA B 1 54 ? -1.815 -15.703 -6.082 1 97.81 54 ALA B N 1
ATOM 1436 C CA . ALA B 1 54 ? -0.534 -15.047 -5.84 1 97.81 54 ALA B CA 1
ATOM 1437 C C . ALA B 1 54 ? -0.73 -13.57 -5.512 1 97.81 54 ALA B C 1
ATOM 1439 O O . ALA B 1 54 ? -0.088 -13.039 -4.602 1 97.81 54 ALA B O 1
ATOM 1440 N N . ARG B 1 55 ? -1.681 -12.945 -6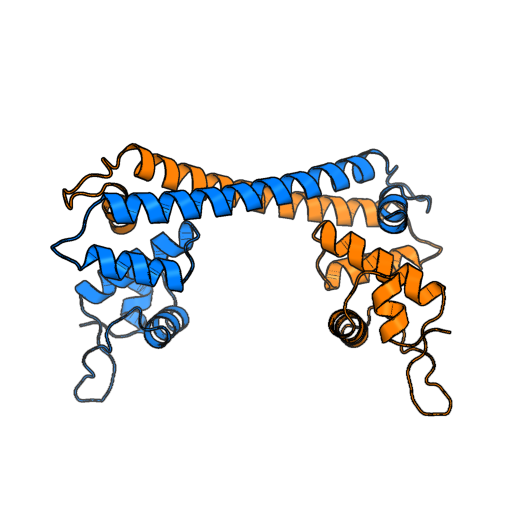.219 1 96.94 55 ARG B N 1
ATOM 1441 C CA . ARG B 1 55 ? -1.998 -11.547 -5.953 1 96.94 55 ARG B CA 1
ATOM 1442 C C . ARG B 1 55 ? -2.631 -11.375 -4.578 1 96.94 55 ARG B C 1
ATOM 1444 O O . ARG B 1 55 ? -2.365 -10.398 -3.879 1 96.94 55 ARG B O 1
ATOM 1451 N N . GLU B 1 56 ? -3.393 -12.297 -4.242 1 96.81 56 GLU B N 1
ATOM 1452 C CA . GLU B 1 56 ? -4.082 -12.234 -2.955 1 96.81 56 GLU B CA 1
ATOM 1453 C C . GLU B 1 56 ? -3.09 -12.258 -1.796 1 96.81 56 GLU B C 1
ATOM 1455 O O . GLU B 1 56 ? -3.33 -11.648 -0.752 1 96.81 56 GLU B O 1
ATOM 1460 N N . VAL B 1 57 ? -1.949 -12.953 -2.105 1 97.81 57 VAL B N 1
ATOM 1461 C CA . VAL B 1 57 ? -0.968 -13.039 -1.029 1 97.81 57 VAL B CA 1
ATOM 1462 C C . VAL B 1 57 ? 0.15 -12.023 -1.271 1 97.81 57 VAL B C 1
ATOM 1464 O O . VAL B 1 57 ? 1.217 -12.109 -0.659 1 97.81 57 VAL B O 1
ATOM 1467 N N . GLY B 1 58 ? 0.036 -11.195 -2.205 1 97.69 58 GLY B N 1
ATOM 1468 C CA . GLY B 1 58 ? 0.783 -9.945 -2.203 1 97.69 58 GLY B CA 1
ATOM 1469 C C . GLY B 1 58 ? 1.908 -9.922 -3.221 1 97.69 58 GLY B C 1
ATOM 1470 O O . GLY B 1 58 ? 2.691 -8.969 -3.268 1 97.69 58 GLY B O 1
ATOM 1471 N N . PHE B 1 59 ? 2.01 -10.914 -4.055 1 98.06 59 PHE B N 1
ATOM 1472 C CA . PHE B 1 59 ? 3.084 -10.867 -5.039 1 98.06 59 PHE B CA 1
ATOM 1473 C C . PHE B 1 59 ? 2.811 -9.797 -6.09 1 98.06 59 PHE B C 1
ATOM 1475 O O . PHE B 1 59 ? 1.669 -9.617 -6.52 1 98.06 59 PHE B O 1
ATOM 1482 N N . SER B 1 60 ? 3.916 -9.195 -6.488 1 97.12 60 SER B N 1
ATOM 1483 C CA . SER B 1 60 ? 3.83 -8.266 -7.609 1 97.12 60 SER B CA 1
ATOM 1484 C C . SER B 1 60 ? 3.783 -9.008 -8.938 1 97.12 60 SER B C 1
ATOM 1486 O O . SER B 1 60 ? 4.094 -10.195 -9 1 97.12 60 SER B O 1
ATOM 1488 N N . LEU B 1 61 ? 3.455 -8.273 -10 1 96.38 61 LEU B N 1
ATOM 1489 C CA . LEU B 1 61 ? 3.361 -8.906 -11.312 1 96.38 61 LEU B CA 1
ATOM 1490 C C . LEU B 1 61 ? 4.715 -9.453 -11.75 1 96.38 61 LEU B C 1
ATOM 1492 O O . LEU B 1 61 ? 4.805 -10.586 -12.227 1 96.38 61 LEU B O 1
ATOM 1496 N N . PRO B 1 62 ? 5.816 -8.695 -11.477 1 96.19 62 PRO B N 1
ATOM 1497 C CA . PRO B 1 62 ? 7.121 -9.266 -11.82 1 96.19 62 PRO B CA 1
ATOM 1498 C C . PRO B 1 62 ? 7.453 -10.516 -11.023 1 96.19 62 PRO B C 1
ATOM 1500 O O . PRO B 1 62 ? 7.973 -11.492 -11.578 1 96.19 62 PRO B O 1
ATOM 1503 N N . GLN B 1 63 ? 7.125 -10.547 -9.766 1 96.5 63 GLN B N 1
ATOM 1504 C CA . GLN B 1 63 ? 7.348 -11.719 -8.922 1 96.5 63 GLN B CA 1
ATOM 1505 C C . GLN B 1 63 ? 6.516 -12.906 -9.398 1 96.5 63 GLN B C 1
ATOM 1507 O O . GLN B 1 63 ? 6.988 -14.047 -9.406 1 96.5 63 GLN B O 1
ATOM 1512 N N . ILE B 1 64 ? 5.297 -12.633 -9.789 1 97.25 64 ILE B N 1
ATOM 1513 C CA . ILE B 1 64 ? 4.426 -13.695 -10.289 1 97.25 64 ILE B CA 1
ATOM 1514 C C . ILE B 1 64 ? 5.008 -14.273 -11.578 1 97.25 64 ILE B C 1
ATOM 1516 O O . ILE B 1 64 ? 4.988 -15.492 -11.781 1 97.25 64 ILE B O 1
ATOM 1520 N N . GLY B 1 65 ? 5.531 -13.406 -12.438 1 95.81 65 GLY B N 1
ATOM 1521 C CA . GLY B 1 65 ? 6.219 -13.883 -13.625 1 95.81 65 GLY B CA 1
ATOM 1522 C C . GLY B 1 65 ? 7.352 -14.844 -13.312 1 95.81 65 GLY B C 1
ATOM 1523 O O . GLY B 1 65 ? 7.508 -15.867 -13.977 1 95.81 65 GLY B O 1
ATOM 1524 N N . GLN B 1 66 ? 8.094 -14.5 -12.297 1 95.5 66 GLN B N 1
ATOM 1525 C CA . GLN B 1 66 ? 9.188 -15.359 -11.867 1 95.5 66 GLN B CA 1
ATOM 1526 C C . GLN B 1 66 ? 8.672 -16.703 -11.359 1 95.5 66 GLN B C 1
ATOM 1528 O O . GLN B 1 66 ? 9.219 -17.75 -11.703 1 95.5 66 GLN B O 1
ATOM 1533 N N . LEU B 1 67 ? 7.594 -16.672 -10.57 1 95.44 67 LEU B N 1
ATOM 1534 C CA . LEU B 1 67 ? 7.004 -17.891 -10.031 1 95.44 67 LEU B CA 1
ATOM 1535 C C . LEU B 1 67 ? 6.488 -18.797 -11.148 1 95.44 67 LEU B C 1
ATOM 1537 O O . LEU B 1 67 ? 6.684 -20 -11.125 1 95.44 67 LEU B O 1
ATOM 1541 N N . LEU B 1 68 ? 5.848 -18.234 -12.133 1 94.19 68 LEU B N 1
ATOM 1542 C CA . LEU B 1 68 ? 5.316 -18.984 -13.266 1 94.19 68 LEU B CA 1
ATOM 1543 C C . LEU B 1 68 ? 6.441 -19.625 -14.07 1 94.19 68 LEU B C 1
ATOM 1545 O O . LEU B 1 68 ? 6.312 -20.75 -14.531 1 94.19 68 LEU B O 1
ATOM 1549 N N . SER B 1 69 ? 7.512 -18.844 -14.234 1 92.56 69 SER B N 1
ATOM 1550 C CA . SER B 1 69 ? 8.68 -19.391 -14.93 1 92.56 69 SER B CA 1
ATOM 1551 C C . SER B 1 69 ? 9.25 -20.594 -14.188 1 92.56 69 SER B C 1
ATOM 1553 O O . SER B 1 69 ? 9.602 -21.609 -14.805 1 92.56 69 SER B O 1
ATOM 1555 N N . LEU B 1 70 ? 9.281 -20.531 -12.914 1 90.62 70 LEU B N 1
ATOM 1556 C CA . LEU B 1 70 ? 9.781 -21.625 -12.094 1 90.62 70 LEU B CA 1
ATOM 1557 C C . LEU B 1 70 ? 8.812 -22.797 -12.102 1 90.62 70 LEU B C 1
ATOM 1559 O O . LEU B 1 70 ? 9.234 -23.969 -12.141 1 90.62 70 LEU B O 1
ATOM 1563 N N . GLN B 1 71 ? 7.555 -22.531 -12.07 1 88.5 71 GLN B N 1
ATOM 1564 C CA . GLN B 1 71 ? 6.52 -23.562 -12.102 1 88.5 71 GLN B CA 1
ATOM 1565 C C . GLN B 1 71 ? 6.613 -24.391 -13.375 1 88.5 71 GLN B C 1
ATOM 1567 O O . GLN B 1 71 ? 6.367 -25.609 -13.352 1 88.5 71 GLN B O 1
ATOM 1572 N N . HIS B 1 72 ? 7.047 -23.797 -14.438 1 84.5 72 HIS B N 1
ATOM 1573 C CA . HIS B 1 72 ? 7.055 -24.469 -15.727 1 84.5 72 HIS B CA 1
ATOM 1574 C C . HIS B 1 72 ? 8.445 -25 -16.062 1 84.5 72 HIS B C 1
ATOM 1576 O O . HIS B 1 72 ? 8.648 -25.578 -17.141 1 84.5 72 HIS B O 1
ATOM 1582 N N . ASN B 1 73 ? 9.367 -24.75 -15.211 1 83.88 73 ASN B N 1
ATOM 1583 C CA . ASN B 1 73 ? 10.719 -25.281 -15.406 1 83.88 73 ASN B CA 1
ATOM 1584 C C . ASN B 1 73 ? 10.867 -26.672 -14.805 1 83.88 73 ASN B C 1
ATOM 1586 O O . ASN B 1 73 ? 10.883 -26.828 -13.578 1 83.88 73 ASN B O 1
ATOM 1590 N N . PRO B 1 74 ? 10.992 -27.641 -15.68 1 79 74 PRO B N 1
ATOM 1591 C CA . PRO B 1 74 ? 11.133 -29 -15.156 1 79 74 PRO B CA 1
ATOM 1592 C C . PRO B 1 74 ? 12.375 -29.172 -14.289 1 79 74 PRO B C 1
ATOM 1594 O O . PRO B 1 74 ? 12.453 -30.109 -13.492 1 79 74 PRO B O 1
ATOM 1597 N N . GLN B 1 75 ? 13.367 -28.359 -14.469 1 81.75 75 GLN B N 1
ATOM 1598 C CA . GLN B 1 75 ? 14.602 -28.453 -13.695 1 81.75 75 GLN B CA 1
ATOM 1599 C C . GLN B 1 75 ? 14.555 -27.531 -12.477 1 81.75 75 GLN B C 1
ATOM 1601 O O . GLN B 1 75 ? 15.562 -27.344 -11.789 1 81.75 75 GLN B O 1
ATOM 1606 N N . ARG B 1 76 ? 13.375 -27.172 -12.195 1 80.31 76 ARG B N 1
ATOM 1607 C CA . ARG B 1 76 ? 13.281 -26.234 -11.078 1 80.31 76 ARG B CA 1
ATOM 1608 C C . ARG B 1 76 ? 13.633 -26.906 -9.758 1 80.31 76 ARG B C 1
ATOM 1610 O O . ARG B 1 76 ? 13.477 -28.125 -9.617 1 80.31 76 ARG B O 1
ATOM 1617 N N . THR B 1 77 ? 14.148 -26 -8.906 1 86.88 77 THR B N 1
ATOM 1618 C CA . THR B 1 77 ? 14.375 -26.422 -7.531 1 86.88 77 THR B CA 1
ATOM 1619 C C . THR B 1 77 ? 13.438 -25.688 -6.578 1 86.88 77 THR B C 1
ATOM 1621 O O . THR B 1 77 ? 13.062 -24.531 -6.828 1 86.88 77 THR B O 1
ATOM 1624 N N . SER B 1 78 ? 12.984 -26.406 -5.574 1 90.94 78 SER B N 1
ATOM 1625 C CA . SER B 1 78 ? 12.164 -25.75 -4.559 1 90.94 78 SER B CA 1
ATOM 1626 C C . SER B 1 78 ? 12.961 -24.672 -3.82 1 90.94 78 SER B C 1
ATOM 1628 O O . SER B 1 78 ? 12.375 -23.766 -3.23 1 90.94 78 SER B O 1
ATOM 1630 N N . ARG B 1 79 ? 14.266 -24.75 -4.023 1 93.25 79 ARG B N 1
ATOM 1631 C CA . ARG B 1 79 ? 15.148 -23.781 -3.377 1 93.25 79 ARG B CA 1
ATOM 1632 C C . ARG B 1 79 ? 14.93 -22.375 -3.936 1 93.25 79 ARG B C 1
ATOM 1634 O O . ARG B 1 79 ? 14.859 -21.406 -3.178 1 93.25 79 ARG B O 1
ATOM 1641 N N . GLU B 1 80 ? 14.805 -22.25 -5.176 1 93.44 80 GLU B N 1
ATOM 1642 C CA . GLU B 1 80 ? 14.617 -20.938 -5.809 1 93.44 80 GLU B CA 1
ATOM 1643 C C . GLU B 1 80 ? 13.273 -20.328 -5.426 1 93.44 80 GLU B C 1
ATOM 1645 O O . GLU B 1 80 ? 13.195 -19.141 -5.121 1 93.44 80 GLU B O 1
ATOM 1650 N N . VAL B 1 81 ? 12.273 -21.141 -5.375 1 94.75 81 VAL B N 1
ATOM 1651 C CA . VAL B 1 81 ? 10.945 -20.672 -4.996 1 94.75 81 VAL B CA 1
ATOM 1652 C C . VAL B 1 81 ? 10.945 -20.234 -3.535 1 94.75 81 VAL B C 1
ATOM 1654 O O . VAL B 1 81 ? 10.398 -19.188 -3.197 1 94.75 81 VAL B O 1
ATOM 1657 N N . LYS B 1 82 ? 11.586 -21.016 -2.754 1 96.69 82 LYS B N 1
ATOM 1658 C CA . LYS B 1 82 ? 11.648 -20.719 -1.325 1 96.69 82 LYS B CA 1
ATOM 1659 C C . LYS B 1 82 ? 12.383 -19.406 -1.067 1 96.69 82 LYS B C 1
ATOM 1661 O O . LYS B 1 82 ? 11.953 -18.609 -0.235 1 96.69 82 LYS B O 1
ATOM 1666 N N . THR B 1 83 ? 13.406 -19.188 -1.761 1 96.31 83 THR B N 1
ATOM 1667 C CA . THR B 1 83 ? 14.18 -17.969 -1.617 1 96.31 83 THR B CA 1
ATOM 1668 C C . THR B 1 83 ? 13.359 -16.75 -2.033 1 96.31 83 THR B C 1
ATOM 1670 O O . THR B 1 83 ? 13.336 -15.742 -1.329 1 96.31 83 THR B O 1
ATOM 1673 N N . LEU B 1 84 ? 12.688 -16.844 -3.146 1 96.31 84 LEU B N 1
ATOM 1674 C CA . LEU B 1 84 ? 11.828 -15.773 -3.625 1 96.31 84 LEU B CA 1
ATOM 1675 C C . LEU B 1 84 ? 10.719 -15.477 -2.617 1 96.31 84 LEU B C 1
ATOM 1677 O O . LEU B 1 84 ? 10.438 -14.312 -2.328 1 96.31 84 LEU B O 1
ATOM 1681 N N . THR B 1 85 ? 10.141 -16.5 -2.055 1 97.75 85 THR B N 1
ATOM 1682 C CA . THR B 1 85 ? 9.047 -16.344 -1.098 1 97.75 85 THR B CA 1
ATOM 1683 C C . THR B 1 85 ? 9.547 -15.727 0.203 1 97.75 85 THR B C 1
ATOM 1685 O O . THR B 1 85 ? 8.867 -14.875 0.79 1 97.75 85 THR B O 1
ATOM 1688 N N . ALA B 1 86 ? 10.727 -16.109 0.61 1 98.19 86 ALA B N 1
ATOM 1689 C CA . ALA B 1 86 ? 11.32 -15.539 1.819 1 98.19 86 ALA B CA 1
ATOM 1690 C C . ALA B 1 86 ? 11.547 -14.039 1.665 1 98.19 86 ALA B C 1
ATOM 1692 O O . ALA B 1 86 ? 11.281 -13.266 2.59 1 98.19 86 ALA B O 1
ATOM 1693 N N . ARG B 1 87 ? 12.023 -13.68 0.557 1 98.25 87 ARG B N 1
ATOM 1694 C CA . ARG B 1 87 ? 12.242 -12.266 0.282 1 98.25 87 ARG B CA 1
ATOM 1695 C C . ARG B 1 87 ? 10.922 -11.5 0.306 1 98.25 87 ARG B C 1
ATOM 1697 O O . ARG B 1 87 ? 10.844 -10.398 0.856 1 98.25 87 ARG B O 1
ATOM 1704 N N . HIS B 1 88 ? 9.93 -12.078 -0.251 1 98.38 88 HIS B N 1
ATOM 1705 C CA . HIS B 1 88 ? 8.602 -11.461 -0.281 1 98.38 88 HIS B CA 1
ATOM 1706 C C . HIS B 1 88 ? 8.023 -11.336 1.123 1 98.38 88 HIS B C 1
ATOM 1708 O O . HIS B 1 88 ? 7.465 -10.297 1.479 1 98.38 88 HIS B O 1
ATOM 1714 N N . ILE B 1 89 ? 8.195 -12.32 1.922 1 98.69 89 ILE B N 1
ATOM 1715 C CA . ILE B 1 89 ? 7.742 -12.281 3.307 1 98.69 89 ILE B CA 1
ATOM 1716 C C . ILE B 1 89 ? 8.453 -11.156 4.051 1 98.69 89 ILE B C 1
ATOM 1718 O O . ILE B 1 89 ? 7.812 -10.383 4.77 1 98.69 89 ILE B O 1
ATOM 1722 N N . ALA B 1 90 ? 9.719 -11.039 3.824 1 98.75 90 ALA B N 1
ATOM 1723 C CA . ALA B 1 90 ? 10.5 -9.992 4.48 1 98.75 90 ALA B CA 1
ATOM 1724 C C . ALA B 1 90 ? 10 -8.609 4.07 1 98.75 90 ALA B C 1
ATOM 1726 O O . ALA B 1 90 ? 9.93 -7.699 4.902 1 98.75 90 ALA B O 1
ATOM 1727 N N . GLU B 1 91 ? 9.688 -8.477 2.818 1 98.56 91 GLU B N 1
ATOM 1728 C CA . GLU B 1 91 ? 9.156 -7.211 2.326 1 98.56 91 GLU B CA 1
ATOM 1729 C C . GLU B 1 91 ? 7.816 -6.883 2.98 1 98.56 91 GLU B C 1
ATOM 1731 O O . GLU B 1 91 ? 7.578 -5.738 3.371 1 98.56 91 GLU B O 1
ATOM 1736 N N . LEU B 1 92 ? 6.93 -7.852 3.109 1 98.69 92 LEU B N 1
ATOM 1737 C CA . LEU B 1 92 ? 5.633 -7.652 3.746 1 98.69 92 LEU B CA 1
ATOM 1738 C C . LEU B 1 92 ? 5.801 -7.301 5.223 1 98.69 92 LEU B C 1
ATOM 1740 O O . LEU B 1 92 ? 5.105 -6.422 5.738 1 98.69 92 LEU B O 1
ATOM 1744 N N . GLU B 1 93 ? 6.75 -7.969 5.855 1 98.81 93 GLU B N 1
ATOM 1745 C CA . GLU B 1 93 ? 6.988 -7.715 7.273 1 98.81 93 GLU B CA 1
ATOM 1746 C C . GLU B 1 93 ? 7.535 -6.309 7.5 1 98.81 93 GLU B C 1
ATOM 1748 O O . GLU B 1 93 ? 7.176 -5.648 8.477 1 98.81 93 GLU B O 1
ATOM 1753 N N . ALA B 1 94 ? 8.383 -5.898 6.625 1 98.69 94 ALA B N 1
ATOM 1754 C CA . ALA B 1 94 ? 8.898 -4.531 6.715 1 98.69 94 ALA B CA 1
ATOM 1755 C C . ALA B 1 94 ? 7.77 -3.516 6.547 1 98.69 94 ALA B C 1
ATOM 1757 O O . ALA B 1 94 ? 7.734 -2.498 7.242 1 98.69 94 ALA B O 1
ATOM 1758 N N . LYS B 1 95 ? 6.887 -3.791 5.691 1 98.56 95 LYS B N 1
ATOM 1759 C CA . LYS B 1 95 ? 5.723 -2.928 5.5 1 98.56 95 LYS B CA 1
ATOM 1760 C C . LYS B 1 95 ? 4.848 -2.904 6.75 1 98.56 95 LYS B C 1
ATOM 1762 O O . LYS B 1 95 ? 4.379 -1.843 7.168 1 98.56 95 LYS B O 1
ATOM 1767 N N . ILE B 1 96 ? 4.59 -4.043 7.293 1 98.81 96 ILE B N 1
ATOM 1768 C CA . ILE B 1 96 ? 3.787 -4.16 8.508 1 98.81 96 ILE B CA 1
ATOM 1769 C C . ILE B 1 96 ? 4.414 -3.33 9.625 1 98.81 96 ILE B C 1
ATOM 1771 O O . ILE B 1 96 ? 3.723 -2.572 10.312 1 98.81 96 ILE B O 1
ATOM 1775 N N . GLU B 1 97 ? 5.688 -3.445 9.711 1 98.81 97 GLU B N 1
ATOM 1776 C CA . GLU B 1 97 ? 6.395 -2.707 10.758 1 98.81 97 GLU B CA 1
ATOM 1777 C C . GLU B 1 97 ? 6.254 -1.2 10.555 1 98.81 97 GLU B C 1
ATOM 1779 O O . GLU B 1 97 ? 6.047 -0.458 11.516 1 98.81 97 GLU B O 1
ATOM 1784 N N . ARG B 1 98 ? 6.402 -0.821 9.391 1 98.5 98 ARG B N 1
ATOM 1785 C CA . ARG B 1 98 ? 6.25 0.597 9.078 1 98.5 98 ARG B CA 1
ATOM 1786 C C . ARG B 1 98 ? 4.852 1.088 9.43 1 98.5 98 ARG B C 1
ATOM 1788 O O . ARG B 1 98 ? 4.695 2.137 10.055 1 98.5 98 ARG B O 1
ATOM 1795 N N . LEU B 1 99 ? 3.84 0.364 9.086 1 98.69 99 LEU B N 1
ATOM 1796 C CA . LEU B 1 99 ? 2.455 0.729 9.359 1 98.69 99 LEU B CA 1
ATOM 1797 C C . LEU B 1 99 ? 2.193 0.757 10.867 1 98.69 99 LEU B C 1
ATOM 1799 O O . LEU B 1 99 ? 1.488 1.64 11.359 1 98.69 99 LEU B O 1
ATOM 1803 N N . GLN B 1 100 ? 2.797 -0.179 11.508 1 98.81 100 GLN B N 1
ATOM 1804 C CA . GLN B 1 100 ? 2.639 -0.217 12.961 1 98.81 100 GLN B CA 1
ATOM 1805 C C . GLN B 1 100 ? 3.268 1.01 13.617 1 98.81 100 GLN B C 1
ATOM 1807 O O . GLN B 1 100 ? 2.752 1.523 14.609 1 98.81 100 GLN B O 1
ATOM 1812 N N . GLY B 1 101 ? 4.367 1.424 13.07 1 98.56 101 GLY B N 1
ATOM 1813 C CA . GLY B 1 101 ? 4.969 2.662 13.547 1 98.56 101 GLY B CA 1
ATOM 1814 C C . GLY B 1 101 ? 4.07 3.871 13.352 1 98.56 101 GLY B C 1
ATOM 1815 O O . GLY B 1 101 ? 3.963 4.719 14.242 1 98.56 101 GLY B O 1
ATOM 1816 N N . MET B 1 102 ? 3.432 3.973 12.258 1 98.06 102 MET B N 1
ATOM 1817 C CA . MET B 1 102 ? 2.498 5.059 11.977 1 98.06 102 MET B CA 1
ATOM 1818 C C . MET B 1 102 ? 1.33 5.043 12.961 1 98.06 102 MET B C 1
ATOM 1820 O O . MET B 1 102 ? 0.963 6.078 13.516 1 98.06 102 MET B O 1
ATOM 1824 N N . VAL B 1 103 ? 0.78 3.879 13.18 1 98.69 103 VAL B N 1
ATOM 1825 C CA . VAL B 1 103 ? -0.356 3.725 14.086 1 98.69 103 VAL B CA 1
ATOM 1826 C C . VAL B 1 103 ? 0.044 4.148 15.5 1 98.69 103 VAL B C 1
ATOM 1828 O O . VAL B 1 103 ? -0.702 4.863 16.172 1 98.69 103 VAL B O 1
ATOM 1831 N N . ALA B 1 104 ? 1.198 3.703 15.898 1 98.62 104 ALA B N 1
ATOM 1832 C CA . ALA B 1 104 ? 1.657 4.031 17.25 1 98.62 104 ALA B CA 1
ATOM 1833 C C . ALA B 1 104 ? 1.775 5.539 17.438 1 98.62 104 ALA B C 1
ATOM 1835 O O . ALA B 1 104 ? 1.36 6.078 18.469 1 98.62 104 ALA B O 1
ATOM 1836 N N . GLU B 1 105 ? 2.33 6.172 16.469 1 97.38 105 GLU B N 1
ATOM 1837 C CA . GLU B 1 105 ? 2.482 7.625 16.547 1 97.38 105 GLU B CA 1
ATOM 1838 C C . GLU B 1 105 ? 1.124 8.32 16.562 1 97.38 105 GLU B C 1
ATOM 1840 O O . GLU B 1 105 ? 0.879 9.188 17.406 1 97.38 105 GLU B O 1
ATOM 1845 N N . LEU B 1 106 ? 0.216 7.945 15.758 1 97.94 106 LEU B N 1
ATOM 1846 C CA . LEU B 1 106 ? -1.119 8.523 15.672 1 97.94 106 LEU B CA 1
ATOM 1847 C C . LEU B 1 106 ? -1.902 8.273 16.953 1 97.94 106 LEU B C 1
ATOM 1849 O O . LEU B 1 106 ? -2.621 9.156 17.438 1 97.94 106 LEU B O 1
ATOM 1853 N N . GLN B 1 107 ? -1.712 7.078 17.469 1 98.38 107 GLN B N 1
ATOM 1854 C CA . GLN B 1 107 ? -2.434 6.719 18.688 1 98.38 107 GLN B CA 1
ATOM 1855 C C . GLN B 1 107 ? -1.98 7.57 19.875 1 98.38 107 GLN B C 1
ATOM 1857 O O . GLN B 1 107 ? -2.795 7.957 20.719 1 98.38 107 GLN B O 1
ATOM 1862 N N . ARG B 1 108 ? -0.716 7.801 19.906 1 97.5 108 ARG B N 1
ATOM 1863 C CA . ARG B 1 108 ? -0.198 8.664 20.969 1 97.5 108 ARG B CA 1
ATOM 1864 C C . ARG B 1 108 ? -0.851 10.039 20.922 1 97.5 108 ARG B C 1
ATOM 1866 O O . ARG B 1 108 ? -1.33 10.547 21.938 1 97.5 108 ARG B O 1
ATOM 1873 N N . TRP B 1 109 ? -0.91 10.641 19.734 1 96.38 109 TRP B N 1
ATOM 1874 C CA . TRP B 1 109 ? -1.535 11.945 19.562 1 96.38 109 TRP B CA 1
ATOM 1875 C C . TRP B 1 109 ? -3.035 11.875 19.828 1 96.38 109 TRP B C 1
ATOM 1877 O O . TRP B 1 109 ? -3.6 12.742 20.5 1 96.38 109 TRP B O 1
ATOM 1887 N N . HIS B 1 110 ? -3.641 10.805 19.328 1 96.69 110 HIS B N 1
ATOM 1888 C CA . HIS B 1 110 ? -5.074 10.602 19.5 1 96.69 110 HIS B CA 1
ATOM 1889 C C . HIS B 1 110 ? -5.453 10.523 20.969 1 96.69 110 HIS B C 1
ATOM 1891 O O . HIS B 1 110 ? -6.43 11.141 21.406 1 96.69 110 HIS B O 1
ATOM 1897 N N . ASP B 1 111 ? -4.664 9.828 21.719 1 96.69 111 ASP B N 1
ATOM 1898 C CA . ASP B 1 111 ? -4.945 9.625 23.141 1 96.69 111 ASP B CA 1
ATOM 1899 C C . ASP B 1 111 ? -4.758 10.922 23.922 1 96.69 111 ASP B C 1
ATOM 1901 O O . ASP B 1 111 ? -5.426 11.141 24.938 1 96.69 111 ASP B O 1
ATOM 1905 N N . ALA B 1 112 ? -3.885 11.781 23.469 1 95.56 112 ALA B N 1
ATOM 1906 C CA . ALA B 1 112 ? -3.588 13.039 24.156 1 95.56 112 ALA B CA 1
ATOM 1907 C C . ALA B 1 112 ? -4.59 14.117 23.766 1 95.56 112 ALA B C 1
ATOM 1909 O O . ALA B 1 112 ? -4.637 15.18 24.391 1 95.56 112 ALA B O 1
ATOM 1910 N N . CYS B 1 113 ? -5.359 13.875 22.75 1 95.44 113 CYS B N 1
ATOM 1911 C CA . CYS B 1 113 ? -6.34 14.844 22.266 1 95.44 113 CYS B CA 1
ATOM 1912 C C . CYS B 1 113 ? -7.633 14.742 23.062 1 95.44 113 CYS B C 1
ATOM 1914 O O . CYS B 1 113 ? -8.195 13.656 23.219 1 95.44 113 CYS B O 1
ATOM 1916 N N . ALA B 1 114 ? -8.188 15.82 23.5 1 91.19 114 ALA B N 1
ATOM 1917 C CA . ALA B 1 114 ? -9.375 15.844 24.344 1 91.19 114 ALA B CA 1
ATOM 1918 C C . ALA B 1 114 ? -10.633 15.523 23.531 1 91.19 114 ALA B C 1
ATOM 1920 O O . ALA B 1 114 ? -11.594 14.969 24.078 1 91.19 114 ALA B O 1
ATOM 1921 N N . GLY B 1 115 ? -10.562 15.891 22.25 1 90.19 115 GLY B N 1
ATOM 1922 C CA . GLY B 1 115 ? -11.711 15.609 21.406 1 90.19 115 GLY B CA 1
ATOM 1923 C C . GLY B 1 115 ? -12.938 16.422 21.781 1 90.19 115 GLY B C 1
ATOM 1924 O O . GLY B 1 115 ? -14.055 15.891 21.781 1 90.19 115 GLY B O 1
ATOM 1925 N N . ASP B 1 116 ? -12.695 17.594 22.234 1 90 116 ASP B N 1
ATOM 1926 C CA . ASP B 1 116 ? -13.805 18.422 22.703 1 90 116 ASP B CA 1
ATOM 1927 C C . ASP B 1 116 ? -14 19.641 21.797 1 90 116 ASP B C 1
ATOM 1929 O O . ASP B 1 116 ? -13.688 19.578 20.594 1 90 116 ASP B O 1
ATOM 1933 N N . ASP B 1 117 ? -14.648 20.688 22.375 1 88 117 ASP B N 1
ATOM 1934 C CA . ASP B 1 117 ? -15.023 21.828 21.547 1 88 117 ASP B CA 1
ATOM 1935 C C . ASP B 1 117 ? -13.922 22.875 21.547 1 88 117 ASP B C 1
ATOM 1937 O O . ASP B 1 117 ? -14.078 23.938 20.938 1 88 117 ASP B O 1
ATOM 1941 N N . CYS B 1 118 ? -12.875 22.562 22.234 1 84.19 118 CYS B N 1
ATOM 1942 C CA . CYS B 1 118 ? -11.742 23.484 22.234 1 84.19 118 CYS B CA 1
ATOM 1943 C C . CYS B 1 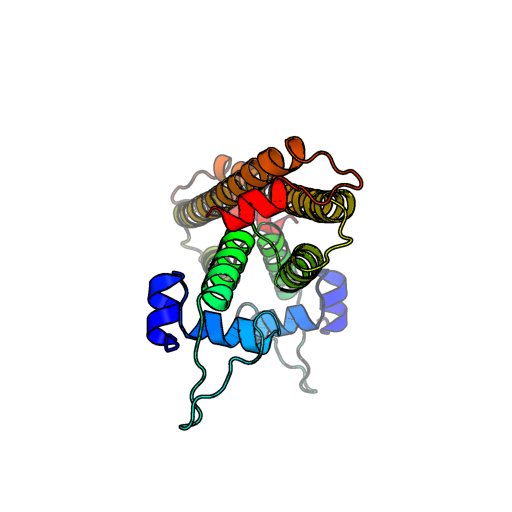118 ? -10.836 23.234 21.031 1 84.19 118 CYS B C 1
ATOM 1945 O O . CYS B 1 118 ? -10.703 22.094 20.562 1 84.19 118 CYS B O 1
ATOM 1947 N N . PRO B 1 119 ? -10.266 24.234 20.594 1 83.88 119 PRO B N 1
ATOM 1948 C CA . PRO B 1 119 ? -9.469 24.109 19.375 1 83.88 119 PRO B CA 1
ATOM 1949 C C . PRO B 1 119 ? -8.102 23.469 19.641 1 83.88 119 PRO B C 1
ATOM 1951 O O . PRO B 1 119 ? -7.434 23.031 18.703 1 83.88 119 PRO B O 1
ATOM 1954 N N . ASP B 1 120 ? -7.707 23.469 20.875 1 85.88 120 ASP B N 1
ATOM 1955 C CA . ASP B 1 120 ? -6.43 22.828 21.172 1 85.88 120 ASP B CA 1
ATOM 1956 C C . ASP B 1 120 ? -6.469 21.344 20.844 1 85.88 120 ASP B C 1
ATOM 1958 O O . ASP B 1 120 ? -7.316 20.609 21.344 1 85.88 120 ASP B O 1
ATOM 1962 N N . CYS B 1 121 ? -5.656 20.922 20.047 1 92.5 121 CYS B N 1
ATOM 1963 C CA . CYS B 1 121 ? -5.66 19.578 19.516 1 92.5 121 CYS B CA 1
ATOM 1964 C C . CYS B 1 121 ? -4.25 18.984 19.5 1 92.5 121 CYS B C 1
ATOM 1966 O O . CYS B 1 121 ? -3.391 19.453 18.75 1 92.5 121 CYS B O 1
ATOM 1968 N N . ALA B 1 122 ? -4.023 17.922 20.219 1 92.94 122 ALA B N 1
ATOM 1969 C CA . ALA B 1 122 ? -2.717 17.281 20.312 1 92.94 122 ALA B CA 1
ATOM 1970 C C . ALA B 1 122 ? -2.312 16.656 18.969 1 92.94 122 ALA B C 1
ATOM 1972 O O . ALA B 1 122 ? -1.123 16.547 18.672 1 92.94 122 ALA B O 1
ATOM 1973 N N . ILE B 1 123 ? -3.209 16.234 18.156 1 94.38 123 ILE B N 1
ATOM 1974 C CA . ILE B 1 123 ? -2.949 15.625 16.859 1 94.38 123 ILE B CA 1
ATOM 1975 C C . ILE B 1 123 ? -2.354 16.656 15.906 1 94.38 123 ILE B C 1
ATOM 1977 O O . ILE B 1 123 ? -1.304 16.422 15.305 1 94.38 123 ILE B O 1
ATOM 1981 N N . LEU B 1 124 ? -3.039 17.766 15.812 1 93.62 124 LEU B N 1
ATOM 1982 C CA . LEU B 1 124 ? -2.525 18.844 14.961 1 93.62 124 LEU B CA 1
ATOM 1983 C C . LEU B 1 124 ? -1.169 19.328 15.461 1 93.62 124 LEU B C 1
ATOM 1985 O O . LEU B 1 124 ? -0.273 19.609 14.664 1 93.62 124 LEU B O 1
ATOM 1989 N N . ALA B 1 125 ? -1.008 19.438 16.797 1 92.75 125 ALA B N 1
ATOM 1990 C CA . ALA B 1 125 ? 0.272 19.844 17.359 1 92.75 125 ALA B CA 1
ATOM 1991 C C . ALA B 1 125 ? 1.377 18.859 17 1 92.75 125 ALA B C 1
ATOM 1993 O O . ALA B 1 125 ? 2.5 19.266 16.688 1 92.75 125 ALA B O 1
ATOM 1994 N N . GLY B 1 126 ? 1.08 17.562 17.062 1 93.75 126 GLY B N 1
ATOM 1995 C CA . GLY B 1 126 ? 2.041 16.547 16.688 1 93.75 126 GLY B CA 1
ATOM 1996 C C . GLY B 1 126 ? 2.459 16.641 15.234 1 93.75 126 GLY B C 1
ATOM 1997 O O . GLY B 1 126 ? 3.641 16.5 14.906 1 93.75 126 GLY B O 1
ATOM 1998 N N . LEU B 1 127 ? 1.528 16.891 14.375 1 93.62 127 LEU B N 1
ATOM 1999 C CA . LEU B 1 127 ? 1.794 16.984 12.945 1 93.62 127 LEU B CA 1
ATOM 2000 C C . LEU B 1 127 ? 2.623 18.234 12.625 1 93.62 127 LEU B C 1
ATOM 2002 O O . LEU B 1 127 ? 3.387 18.234 11.656 1 93.62 127 LEU B O 1
ATOM 2006 N N . GLU B 1 128 ? 2.518 19.25 13.414 1 91.81 128 GLU B N 1
ATOM 2007 C CA . GLU B 1 128 ? 3.225 20.516 13.188 1 91.81 128 GLU B CA 1
ATOM 2008 C C . GLU B 1 128 ? 4.66 20.438 13.703 1 91.81 128 GLU B C 1
ATOM 2010 O O . GLU B 1 128 ? 5.527 21.172 13.242 1 91.81 128 GLU B O 1
ATOM 2015 N N . GLU B 1 129 ? 4.961 19.703 14.789 1 80.88 129 GLU B N 1
ATOM 2016 C CA . GLU B 1 129 ? 6.25 19.672 15.469 1 80.88 129 GLU B CA 1
ATOM 2017 C C . GLU B 1 129 ? 7.305 18.938 14.641 1 80.88 129 GLU B C 1
ATOM 2019 O O . GLU B 1 129 ? 8.5 19.219 14.773 1 80.88 129 GLU B O 1
ATOM 2024 N N . ARG B 1 130 ? 6.887 18.156 13.773 1 69.44 130 ARG B N 1
ATOM 2025 C CA . ARG B 1 130 ? 7.914 17.422 13.031 1 69.44 130 ARG B CA 1
ATOM 2026 C C . ARG B 1 130 ? 8.094 18 11.633 1 69.44 130 ARG B C 1
ATOM 2028 O O . ARG B 1 130 ? 7.152 18.547 11.055 1 69.44 130 ARG B O 1
#

Radius of gyration: 24.92 Å; Cα contacts (8 Å, |Δi|>4): 306; chains: 2; bounding box: 33×72×61 Å

Foldseek 3Di:
DDALCVLCVLQVHDSVVLVVLVVLVQAPQADQPPVRGHDDDPVNSVSSNQVVVCVVVPDDSVLSSVVSVLVPDPPHDVVVVVVSVVVVVVVVVVVVVVVVVVVVLQVVQVVVAPPDPDPDGSNVVSVVVD/DDALCVLCVLLVHDSVVLVVLVVLVQAPQADQPPVRGHDDDPVNSVSSNQVVVCVVVPDDSVLSSVVVVLVPDPPHDVVVVVVSVVVVVVVVVVVVVVVVVVVVLQVVQVVVAPPDPDPDGSNVVSVVVD

Sequence (260 aa):
MMNISQAAAESGLSAKQIRDYEKHGLLAPAARSEAGYRRYGQADLARLRFIRHAREVGFSLPQIGQLLSLQHNPQRTSREVKTLTARHIAELEAKIERLQGMVAELQRWHDACAGDDCPDCAILAGLEERMMNISQAAAESGLSAKQIRDYEKHGLLAPAARSEAGYRRYGQADLARLRFIRHAREVGFSLPQIGQLLSLQHNPQRTSREVKTLTARHIAELEAKIERLQGMVAELQRWHDACAGDDCPDCAILAGLEER

InterPro domains:
  IPR000551 MerR-type HTH domain [PF00376] (3-40)
  IPR000551 MerR-type HTH domain [PR00040] (3-14)
  IPR000551 MerR-type HTH domain [PR00040] (14-27)
  IPR000551 MerR-type HTH domain [PR00040] (38-58)
  IPR000551 MerR-type HTH domain [PS00552] (5-27)
  IPR000551 MerR-type HTH domain [PS50937] (1-70)
  IPR000551 MerR-type HTH domain [SM00422] (2-71)
  IPR009061 Putative DNA-binding domain superfamily [SSF46955] (2-127)
  IPR011789 Cu(I)-responsive transcriptional regulator [TIGR02044] (2-127)
  IPR011789 Cu(I)-responsive transcriptional regulator [cd01108] (2-127)
  IPR015358 Transcription regulator MerR, DNA binding [PF09278] (45-108)
  IPR047057 MerR transcriptional regulator [PTHR30204] (1-108)

Secondary structure (DSSP, 8-state):
-B-HHHHHHHHT--HHHHHHHHHTTSS----B-TTS-B-B-HHHHHHHHHHHHHHHTT--HHHHHHHHHHHT-TT--HHHHHHHHHHHHHHHHHHHHHHHHHHHHHHHHHHH---SSSS--HHHHHHHH-/-B-HHHHHHHHT--HHHHHHHHHTTSS----B-TTS-B-B-HHHHHHHHHHHHHHHTT--HHHHHHHHHHHT-TT--HHHHHHHHHHHHHHHHHHHHHHHHHHHHHHHHHHH---SSSS--HHHHHHHH-

Solvent-accessible surface area (backbone atoms only — not comparable to full-atom values): 13868 Å² total; per-residue (Å²): 116,32,45,58,67,53,46,14,68,73,46,75,43,48,55,66,53,54,51,50,38,40,72,71,63,71,41,73,84,46,61,55,42,98,86,63,44,60,39,40,47,71,69,51,46,52,49,46,23,27,52,51,38,39,44,71,52,64,50,47,72,71,54,45,48,53,50,53,53,46,72,70,34,90,81,28,37,16,33,60,56,43,53,54,49,50,53,51,44,51,52,52,49,52,48,43,50,53,53,50,51,28,44,52,54,50,47,54,24,50,72,64,28,79,45,41,79,46,62,72,34,37,46,62,50,54,32,59,75,79,117,31,44,57,68,54,48,14,66,73,45,75,44,49,54,66,55,52,52,51,37,40,72,72,63,72,39,74,85,46,61,55,43,97,88,63,43,59,38,41,47,71,68,50,46,54,49,46,22,27,51,53,38,39,46,71,53,64,50,48,72,69,56,46,48,52,50,52,54,46,72,70,34,88,81,26,37,16,33,60,55,43,52,55,49,49,52,50,45,50,52,52,49,52,50,43,50,52,53,49,52,28,43,54,54,50,46,54,24,50,70,64,30,79,45,40,79,46,60,74,33,39,47,63,49,54,32,5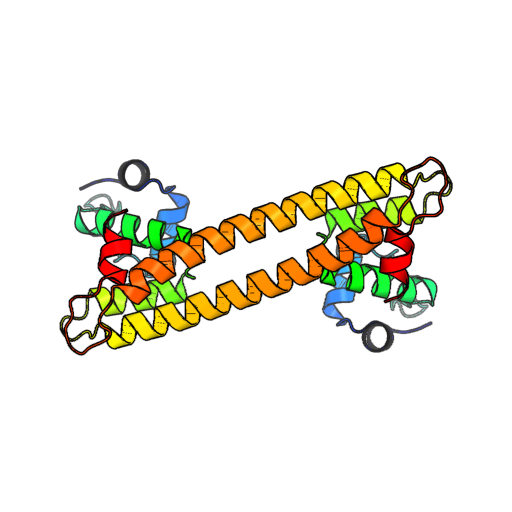9,75,78

pLDDT: mean 91.98, std 8.04, range [60.44, 98.81]

Organism: NCBI:txid1073362

Nearest PDB structures (foldseek):
  6jni-assembly2_D  TM=9.431E-01  e=2.347E-08  Pseudomonas putida
  6jgx-assembly1_B  TM=9.386E-01  e=3.596E-08  Pseudomonas putida
  6jni-assembly3_E  TM=9.322E-01  e=4.062E-08  Pseudomonas putida
  6jyw-assembly1_A  TM=9.400E-01  e=6.223E-08  Pseudomonas putida
  6jni-assembly4_G  TM=9.488E-01  e=1.077E-07  Pseudomonas putida